Protein AF-I4BB73-F1 (afdb_monomer_lite)

Secondary structure (DSSP, 8-state):
----HHHHHHHHHHHHHHTTT-HHHHHHHHHHHHHH---HHHHHHHHHHHHHHHHHTT-TTTTHHHHTSTTTHHHHHHHHHHHHT--HHHHHHHHHHHHHHHHHTS--HHHHHHHHHS---HHHHHHHHHHHHHTT-TTGGGGS---SS-HHHHHHHHHHHHHHHHHH-TT-HHHHHHHHHHHHHHSHHHHHH-HHHHHHHHHHHHHHHHHTT-HHHHHHHHHTS-TT--HHHHHHHHHHHHHHHHHTT-HHHHHHHHTTS---TT-HHHHHHHHHHHHHTTSS-HHHHHHHHTSGGGGGS-HHHHHHHHHHHHHTT--

Sequence (319 aa):
MLATPLAAASLHSRALALKESDPVEAEALLVRFIQATGSDKLRRAAGYDLFYLRLAQNRLVEAFQQGQSKAFQRKYREAVAMRFNLQPRVTSGLLNRLAAICAQKEISEASHGYFAQVKFGAAAFEFAVRVMQSCKVENAESVLPELAQGAKAANERQLTLKLLKIRYGIEETALAGQQLAELATLDADLLAANSTLEGQFYLLQARLAMEQGDLETAEARCKALPGKTSKSLRAACNFLLAYHLALNERFAEGYRLIQHAEIPKANIDNRLLRLTLAVGAGQAPPKKLRKFQKRASYRYSATSLKDLAERVSGAAESD

Structure (mmCIF, N/CA/C/O backbone):
data_AF-I4BB73-F1
#
_entry.id   AF-I4BB73-F1
#
loop_
_atom_site.group_PDB
_atom_site.id
_atom_site.type_symbol
_atom_site.label_atom_id
_atom_site.label_alt_id
_atom_site.label_comp_id
_atom_site.label_asym_id
_atom_site.label_entity_id
_atom_site.label_seq_id
_atom_site.pdbx_PDB_ins_code
_atom_site.Cartn_x
_atom_site.Cartn_y
_atom_site.Cartn_z
_atom_site.occupancy
_atom_site.B_iso_or_equiv
_atom_site.auth_seq_id
_atom_site.auth_comp_id
_atom_site.auth_asym_id
_atom_site.auth_atom_id
_atom_site.pdbx_PDB_model_num
ATOM 1 N N . MET A 1 1 ? 1.969 40.463 -6.507 1.00 34.62 1 MET A N 1
ATOM 2 C CA . MET A 1 1 ? 1.349 40.262 -5.179 1.00 34.62 1 MET A CA 1
ATOM 3 C C . MET A 1 1 ? 2.307 39.446 -4.325 1.00 34.62 1 MET A C 1
ATOM 5 O O . MET A 1 1 ? 2.534 38.282 -4.620 1.00 34.62 1 MET A O 1
ATOM 9 N N . LEU A 1 2 ? 2.955 40.094 -3.356 1.00 32.84 2 LEU A N 1
ATOM 10 C CA . LEU A 1 2 ? 3.961 39.500 -2.471 1.00 32.84 2 LEU A CA 1
ATOM 11 C C . LEU A 1 2 ? 3.244 38.755 -1.337 1.00 32.84 2 LEU A C 1
ATOM 13 O O . LEU A 1 2 ? 2.713 39.389 -0.429 1.00 32.84 2 LEU A O 1
ATOM 17 N N . ALA A 1 3 ? 3.190 37.423 -1.403 1.00 32.62 3 ALA A N 1
ATOM 18 C CA . ALA A 1 3 ? 2.718 36.617 -0.282 1.00 32.62 3 ALA A CA 1
ATOM 19 C C . ALA A 1 3 ? 3.711 36.736 0.890 1.00 32.62 3 ALA A C 1
ATOM 21 O O . ALA A 1 3 ? 4.924 36.606 0.730 1.00 32.62 3 ALA A O 1
ATOM 22 N N . THR A 1 4 ? 3.176 37.038 2.065 1.00 39.03 4 THR A N 1
ATOM 23 C CA . THR A 1 4 ? 3.871 37.458 3.284 1.00 39.03 4 THR A CA 1
ATOM 24 C C . THR A 1 4 ? 4.813 36.373 3.849 1.00 39.03 4 THR A C 1
ATOM 26 O O . THR A 1 4 ? 4.386 35.231 4.031 1.00 39.03 4 THR A O 1
ATOM 29 N N . PRO A 1 5 ? 6.064 36.700 4.240 1.00 44.81 5 PRO A N 1
ATOM 30 C CA . PRO A 1 5 ? 7.044 35.735 4.773 1.00 44.81 5 PRO A CA 1
ATOM 31 C C . PRO A 1 5 ? 6.631 35.062 6.099 1.00 44.81 5 PRO A C 1
ATOM 33 O O . PRO A 1 5 ? 7.114 33.977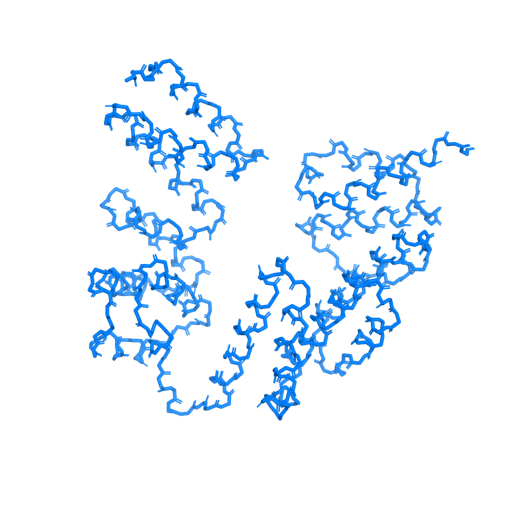 6.422 1.00 44.81 5 PRO A O 1
ATOM 36 N N . LEU A 1 6 ? 5.693 35.659 6.841 1.00 38.31 6 LEU A N 1
ATOM 37 C CA . LEU A 1 6 ? 5.126 35.111 8.081 1.00 38.31 6 LEU A CA 1
ATOM 38 C C . LEU A 1 6 ? 4.264 33.855 7.853 1.00 38.31 6 LEU A C 1
ATOM 40 O O . LEU A 1 6 ? 4.281 32.947 8.681 1.00 38.31 6 LEU A O 1
ATOM 44 N N . ALA A 1 7 ? 3.556 33.768 6.720 1.00 47.78 7 ALA A N 1
ATOM 45 C CA . ALA A 1 7 ? 2.715 32.614 6.391 1.00 47.78 7 ALA A CA 1
ATOM 46 C C . ALA A 1 7 ? 3.541 31.388 5.971 1.00 47.78 7 ALA A C 1
ATOM 48 O O . ALA A 1 7 ? 3.116 30.259 6.171 1.00 47.78 7 ALA A O 1
ATOM 49 N N . ALA A 1 8 ? 4.741 31.588 5.418 1.00 49.41 8 ALA A N 1
ATOM 50 C CA . ALA A 1 8 ? 5.640 30.486 5.098 1.00 49.41 8 ALA A CA 1
ATOM 51 C C . ALA A 1 8 ? 6.239 29.881 6.381 1.00 49.41 8 ALA A C 1
ATOM 53 O O . ALA A 1 8 ? 6.201 28.668 6.568 1.00 49.41 8 ALA A O 1
ATOM 54 N N . ALA A 1 9 ? 6.751 30.703 7.303 1.00 53.47 9 ALA A N 1
ATOM 55 C CA . ALA A 1 9 ? 7.373 30.210 8.537 1.00 53.47 9 ALA A CA 1
ATOM 56 C C . ALA A 1 9 ? 6.418 29.365 9.411 1.00 53.47 9 ALA A C 1
ATOM 58 O O . ALA A 1 9 ? 6.858 28.400 10.035 1.00 53.47 9 ALA A O 1
ATOM 59 N N . SER A 1 10 ? 5.114 29.671 9.404 1.00 65.75 10 SER A N 1
ATOM 60 C CA . SER A 1 10 ? 4.095 28.890 10.122 1.00 65.75 10 SER A CA 1
ATOM 61 C C . SER A 1 10 ? 3.787 27.528 9.482 1.00 65.75 10 SER A C 1
ATOM 63 O O . SER A 1 10 ? 3.384 26.603 10.185 1.00 65.75 10 SER A O 1
ATOM 65 N N . LEU A 1 11 ? 4.008 27.361 8.171 1.00 65.00 11 LEU A N 1
ATOM 66 C CA . LEU A 1 11 ? 3.827 26.075 7.485 1.00 65.00 11 LEU A CA 1
ATOM 67 C C . LEU A 1 11 ? 4.922 25.074 7.860 1.00 65.00 11 LEU A C 1
ATOM 69 O O . LEU A 1 11 ? 4.622 23.904 8.084 1.00 65.00 11 LEU A O 1
ATOM 73 N N . HIS A 1 12 ? 6.179 25.525 7.956 1.00 68.25 12 HIS A N 1
ATOM 74 C CA . HIS A 1 12 ? 7.301 24.661 8.343 1.00 68.25 12 HIS A CA 1
ATOM 75 C C . HIS A 1 12 ? 7.173 24.189 9.796 1.00 68.25 12 HIS A C 1
ATOM 77 O O . HIS A 1 12 ? 7.257 22.990 10.053 1.00 68.25 12 HIS A O 1
ATOM 83 N N . SER A 1 13 ? 6.865 25.092 10.733 1.00 71.88 13 SER A N 1
ATOM 84 C CA . SER A 1 13 ? 6.666 24.721 12.141 1.00 71.88 13 SER A CA 1
ATOM 85 C C . SER A 1 13 ? 5.469 23.784 12.336 1.00 71.88 13 SER A C 1
ATOM 87 O O . SER A 1 13 ? 5.574 22.798 13.068 1.00 71.88 13 SER A O 1
ATOM 89 N N . ARG A 1 14 ? 4.356 24.026 11.629 1.00 65.88 14 ARG A N 1
ATOM 90 C CA . ARG A 1 14 ? 3.190 23.131 11.632 1.00 65.88 14 ARG A CA 1
ATOM 91 C C . ARG A 1 14 ? 3.525 21.755 11.056 1.00 65.88 14 ARG A C 1
ATOM 93 O O . ARG A 1 14 ? 3.117 20.750 11.628 1.00 65.88 14 ARG A O 1
ATOM 100 N N . ALA A 1 15 ? 4.292 21.692 9.971 1.00 66.69 15 ALA A N 1
ATOM 101 C CA . ALA A 1 15 ? 4.704 20.419 9.394 1.00 66.69 15 ALA A CA 1
ATOM 102 C C . ALA A 1 15 ? 5.567 19.592 10.358 1.00 66.69 15 ALA A C 1
ATOM 104 O O . ALA A 1 15 ? 5.380 18.384 10.474 1.00 66.69 15 ALA A O 1
ATOM 105 N N . LEU A 1 16 ? 6.477 20.239 11.093 1.00 74.62 16 LEU A N 1
ATOM 106 C CA . LEU A 1 16 ? 7.293 19.561 12.102 1.00 74.62 16 LEU A CA 1
ATOM 107 C C . LEU A 1 16 ? 6.453 19.021 13.265 1.00 74.62 16 LEU A C 1
ATOM 109 O O . LEU A 1 16 ? 6.702 17.905 13.715 1.00 74.62 16 LEU A O 1
ATOM 113 N N . ALA A 1 17 ? 5.432 19.761 13.703 1.00 69.62 17 ALA A N 1
ATOM 114 C CA . ALA A 1 17 ? 4.506 19.304 14.739 1.00 69.62 17 ALA A CA 1
ATOM 115 C C . ALA A 1 17 ? 3.649 18.100 14.297 1.00 69.62 17 ALA A C 1
ATOM 117 O O . ALA A 1 17 ? 3.223 17.306 15.135 1.00 69.62 17 ALA A O 1
ATOM 118 N N . LEU A 1 18 ? 3.412 17.952 12.989 1.00 60.84 18 LEU A N 1
ATOM 119 C CA . LEU A 1 18 ? 2.596 16.878 12.413 1.00 60.84 18 LEU A CA 1
ATOM 120 C C . LEU A 1 18 ? 3.411 15.665 11.951 1.00 60.84 18 LEU A C 1
ATOM 122 O O . LEU A 1 18 ? 2.835 14.628 11.648 1.00 60.84 18 LEU A O 1
ATOM 126 N N . LYS A 1 19 ? 4.747 15.747 11.940 1.00 68.38 19 LYS A N 1
ATOM 127 C CA . LYS A 1 19 ? 5.637 14.718 11.377 1.00 68.38 19 LYS A CA 1
ATOM 128 C C . LYS A 1 19 ? 5.385 13.302 11.912 1.00 68.38 19 LYS A C 1
ATOM 130 O O . LYS A 1 19 ? 5.612 12.336 11.192 1.00 68.38 19 LYS A O 1
ATOM 135 N N . GLU A 1 20 ? 4.952 13.175 13.163 1.00 63.50 20 GLU A N 1
ATOM 136 C CA . GLU A 1 20 ? 4.664 11.880 13.792 1.00 63.50 20 GLU A CA 1
ATOM 137 C C . GLU A 1 20 ? 3.177 11.512 13.779 1.00 63.50 20 GLU A C 1
ATOM 139 O O . GLU A 1 20 ? 2.852 10.328 13.783 1.00 63.50 20 GLU A O 1
ATOM 144 N N . SER A 1 21 ? 2.280 12.501 13.778 1.00 53.00 21 SER A N 1
ATOM 145 C CA . SER A 1 21 ? 0.833 12.317 13.950 1.00 53.00 21 SER A CA 1
ATOM 146 C C . SER A 1 21 ? 0.061 12.281 12.632 1.00 53.00 21 SER A C 1
ATOM 148 O O . SER A 1 21 ? -0.862 11.479 12.504 1.00 53.00 21 SER A O 1
ATOM 150 N N . ASP A 1 22 ? 0.454 13.106 11.663 1.00 55.19 22 ASP A N 1
ATOM 151 C CA . ASP A 1 22 ? -0.036 13.101 10.286 1.00 55.19 22 ASP A CA 1
ATOM 152 C C . ASP A 1 22 ? 1.131 13.362 9.321 1.00 55.19 22 ASP A C 1
ATOM 154 O O . ASP A 1 22 ? 1.406 14.495 8.902 1.00 55.19 22 ASP A O 1
ATOM 158 N N . PRO A 1 23 ? 1.868 12.302 8.963 1.00 64.25 23 PRO A N 1
ATOM 159 C CA . PRO A 1 23 ? 3.076 12.455 8.181 1.00 64.25 23 PRO A CA 1
ATOM 160 C C . PRO A 1 23 ? 2.775 12.714 6.688 1.00 64.25 23 PRO A C 1
ATOM 162 O O . PRO A 1 23 ? 3.679 13.092 5.946 1.00 64.25 23 PRO A O 1
ATOM 165 N N . VAL A 1 24 ? 1.523 12.548 6.234 1.00 67.00 24 VAL A N 1
ATOM 166 C CA . VAL A 1 24 ? 1.085 12.910 4.873 1.00 67.00 24 VAL A CA 1
ATOM 167 C C . VAL A 1 24 ? 0.790 14.407 4.802 1.00 67.00 24 VAL A C 1
ATOM 169 O O . VAL A 1 24 ? 1.284 15.084 3.896 1.00 67.00 24 VAL A O 1
ATOM 172 N N . GLU A 1 25 ? 0.065 14.951 5.784 1.00 64.19 25 GLU A N 1
ATOM 173 C CA . GLU A 1 25 ? -0.151 16.396 5.903 1.00 64.19 25 GLU A CA 1
ATOM 174 C C . GLU A 1 25 ? 1.180 17.128 6.126 1.00 64.19 25 GLU A C 1
ATOM 176 O O . GLU A 1 25 ? 1.451 18.134 5.467 1.00 64.19 25 GLU A O 1
ATOM 181 N N . ALA A 1 26 ? 2.062 16.593 6.978 1.00 61.22 26 ALA A N 1
ATOM 182 C CA . ALA A 1 26 ? 3.398 17.147 7.195 1.00 61.22 26 ALA A CA 1
ATOM 183 C C . ALA A 1 26 ? 4.210 17.236 5.891 1.00 61.22 26 ALA A C 1
ATOM 185 O O . ALA A 1 26 ? 4.845 18.257 5.623 1.00 61.22 26 ALA A O 1
ATOM 186 N N . GLU A 1 27 ? 4.162 16.205 5.044 1.00 75.81 27 GLU A N 1
ATOM 187 C CA . GLU A 1 27 ? 4.809 16.237 3.732 1.00 75.81 27 GLU A CA 1
ATOM 188 C C . GLU A 1 27 ? 4.192 17.302 2.817 1.00 75.81 27 GLU A C 1
ATOM 190 O O . GLU A 1 27 ? 4.931 18.101 2.238 1.00 75.81 27 GLU A O 1
ATOM 195 N N . ALA A 1 28 ? 2.863 17.361 2.711 1.00 72.25 28 ALA A N 1
ATOM 196 C CA . ALA A 1 28 ? 2.184 18.355 1.881 1.00 72.25 28 ALA A CA 1
ATOM 197 C C . ALA A 1 28 ? 2.538 19.790 2.310 1.00 72.25 28 ALA A C 1
ATOM 199 O O . ALA A 1 28 ? 2.809 20.651 1.468 1.00 72.25 28 ALA A O 1
ATOM 200 N N . LEU A 1 29 ? 2.600 20.043 3.619 1.00 69.44 29 LEU A N 1
ATOM 201 C CA . LEU A 1 29 ? 3.001 21.331 4.180 1.00 69.44 29 LEU A CA 1
ATOM 202 C C . LEU A 1 29 ? 4.473 21.655 3.890 1.00 69.44 29 LEU A C 1
ATOM 204 O O . LEU A 1 29 ? 4.770 22.787 3.507 1.00 69.44 29 LEU A O 1
ATOM 208 N N . LEU A 1 30 ? 5.385 20.680 3.995 1.00 74.88 30 LEU A N 1
ATOM 209 C CA . LEU A 1 30 ? 6.798 20.864 3.638 1.00 74.88 30 LEU A CA 1
ATOM 210 C C . LEU A 1 30 ? 6.976 21.158 2.147 1.00 74.88 30 LEU A C 1
ATOM 212 O O . LEU A 1 30 ? 7.732 22.062 1.795 1.00 74.88 30 LEU A O 1
ATOM 216 N N . VAL A 1 31 ? 6.263 20.450 1.267 1.00 79.38 31 VAL A N 1
ATOM 217 C CA . VAL A 1 31 ? 6.303 20.690 -0.185 1.00 79.38 31 VAL A CA 1
ATOM 218 C C . VAL A 1 31 ? 5.803 22.098 -0.509 1.00 79.3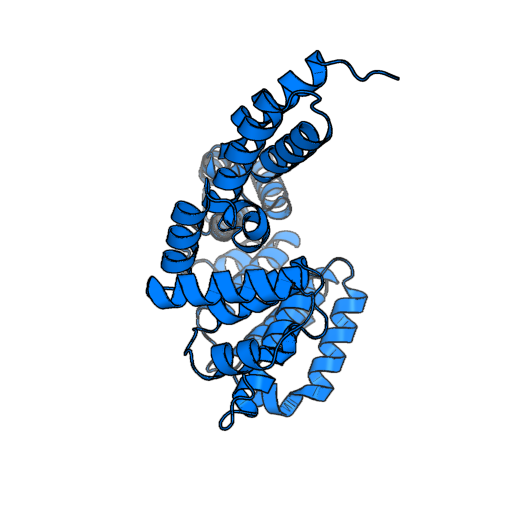8 31 VAL A C 1
ATOM 220 O O . VAL A 1 31 ? 6.495 22.846 -1.203 1.00 79.38 31 VAL A O 1
ATOM 223 N N . ARG A 1 32 ? 4.653 22.499 0.050 1.00 75.38 32 ARG A N 1
ATOM 224 C CA . ARG A 1 32 ? 4.105 23.854 -0.127 1.00 75.38 32 ARG A CA 1
ATOM 225 C C . ARG A 1 32 ? 5.055 24.921 0.406 1.00 75.38 32 ARG A C 1
ATOM 227 O O . ARG A 1 32 ? 5.263 25.937 -0.251 1.00 75.38 32 ARG A O 1
ATOM 234 N N . PHE A 1 33 ? 5.671 24.686 1.564 1.00 77.00 33 PHE A N 1
ATOM 235 C CA . PHE A 1 33 ? 6.655 25.600 2.133 1.00 77.00 33 PHE A CA 1
ATOM 236 C C . PHE A 1 33 ? 7.890 25.754 1.239 1.00 77.00 33 PHE A C 1
ATOM 238 O O . PHE A 1 33 ? 8.325 26.876 0.993 1.00 77.00 33 PHE A O 1
ATOM 245 N N . ILE A 1 34 ? 8.436 24.651 0.717 1.00 81.25 34 ILE A N 1
ATOM 246 C CA . ILE A 1 34 ? 9.598 24.655 -0.185 1.00 81.25 34 ILE A CA 1
ATOM 247 C C . ILE A 1 34 ? 9.308 25.464 -1.456 1.00 81.25 34 ILE A C 1
ATOM 249 O O . ILE A 1 34 ? 10.178 26.208 -1.910 1.00 81.25 34 ILE A O 1
ATOM 253 N N . GLN A 1 35 ? 8.098 25.331 -2.006 1.00 82.69 35 GLN A N 1
ATOM 254 C CA . GLN A 1 35 ? 7.654 26.062 -3.196 1.00 82.69 35 GLN A CA 1
ATOM 255 C C . GLN A 1 35 ? 7.420 27.553 -2.920 1.00 82.69 35 GLN A C 1
ATOM 257 O O . GLN A 1 35 ? 7.731 28.386 -3.765 1.00 82.69 35 GLN A O 1
ATOM 262 N N . ALA A 1 36 ? 6.886 27.895 -1.744 1.00 76.94 36 ALA A N 1
ATOM 263 C CA . ALA A 1 36 ? 6.501 29.264 -1.405 1.00 76.94 36 ALA A CA 1
ATOM 264 C C . ALA A 1 36 ? 7.634 30.102 -0.785 1.00 76.94 36 ALA A C 1
ATOM 266 O O . ALA A 1 36 ? 7.580 31.331 -0.815 1.00 76.94 36 ALA A O 1
ATOM 267 N N . THR A 1 37 ? 8.644 29.474 -0.177 1.00 77.44 37 THR A N 1
ATOM 268 C CA . THR A 1 37 ? 9.681 30.202 0.563 1.00 77.44 37 THR A CA 1
ATOM 269 C C . THR A 1 37 ? 10.685 30.892 -0.363 1.00 77.44 37 THR A C 1
ATOM 271 O O . THR A 1 37 ? 11.300 30.266 -1.230 1.00 77.44 37 THR A O 1
ATOM 274 N N . GLY A 1 38 ? 10.917 32.187 -0.134 1.00 80.06 38 GLY A N 1
ATOM 275 C CA . GLY A 1 38 ? 11.972 32.962 -0.800 1.00 80.06 38 GLY A CA 1
ATOM 276 C C . GLY A 1 38 ? 13.372 32.761 -0.204 1.00 80.06 38 GLY A C 1
ATOM 277 O O . GLY A 1 38 ? 14.348 33.238 -0.769 1.00 80.06 38 GLY A O 1
ATOM 278 N N . SER A 1 39 ? 13.496 32.061 0.932 1.00 83.69 39 SER A N 1
ATOM 279 C CA . SER A 1 39 ? 14.779 31.860 1.619 1.00 83.69 39 SER A CA 1
ATOM 280 C C . SER A 1 39 ? 15.422 30.521 1.259 1.00 83.69 39 SER A C 1
ATOM 282 O O . SER A 1 39 ? 14.935 29.461 1.655 1.00 83.69 39 SER A O 1
ATOM 284 N N . ASP A 1 40 ? 16.589 30.558 0.614 1.00 84.62 40 ASP A N 1
ATOM 285 C CA . ASP A 1 40 ? 17.362 29.356 0.266 1.00 84.62 40 ASP A CA 1
ATOM 286 C C . ASP A 1 40 ? 17.831 28.558 1.489 1.00 84.62 40 ASP A C 1
ATOM 288 O O . ASP A 1 40 ? 17.982 27.334 1.434 1.00 84.62 40 ASP A O 1
ATOM 292 N N . LYS A 1 41 ? 18.082 29.237 2.615 1.00 84.00 41 LYS A N 1
ATOM 293 C CA . LYS A 1 41 ? 18.453 28.581 3.876 1.00 84.00 41 LYS A CA 1
ATOM 294 C C . LYS A 1 41 ? 17.285 27.746 4.405 1.00 84.00 41 LYS A C 1
ATOM 296 O O . LYS A 1 41 ? 17.473 26.574 4.724 1.00 84.00 41 LYS A O 1
ATOM 301 N N . LEU A 1 42 ? 16.087 28.329 4.450 1.00 79.75 42 LEU A N 1
ATOM 302 C CA . LEU A 1 42 ? 14.891 27.641 4.935 1.00 79.75 42 LEU A CA 1
ATOM 303 C C . LEU A 1 42 ? 14.409 26.565 3.956 1.00 79.75 42 LEU A C 1
ATOM 305 O O . LEU A 1 42 ? 14.010 25.486 4.390 1.00 79.75 42 LEU A O 1
ATOM 309 N N . ARG A 1 43 ? 14.525 26.805 2.644 1.00 85.25 43 ARG A N 1
ATOM 310 C CA . ARG A 1 43 ? 14.218 25.806 1.612 1.00 85.25 43 ARG A CA 1
ATOM 311 C C . ARG A 1 43 ? 15.059 24.542 1.786 1.00 85.25 43 ARG A C 1
ATOM 313 O O . ARG A 1 43 ? 14.532 23.435 1.717 1.00 85.25 43 ARG A O 1
ATOM 320 N N . ARG A 1 44 ? 16.361 24.700 2.059 1.00 83.31 44 ARG A N 1
ATOM 321 C CA . ARG A 1 44 ? 17.273 23.576 2.329 1.00 83.31 44 ARG A CA 1
ATOM 322 C C . ARG A 1 44 ? 16.914 22.822 3.609 1.00 83.31 44 ARG A C 1
ATOM 324 O O . ARG A 1 44 ? 16.909 21.595 3.582 1.00 83.31 44 ARG A O 1
ATOM 331 N N . ALA A 1 45 ? 16.588 23.532 4.691 1.00 80.94 45 ALA A N 1
ATOM 332 C CA . ALA A 1 45 ? 16.166 22.911 5.949 1.00 80.94 45 ALA A CA 1
ATOM 333 C C . ALA A 1 45 ? 14.889 22.071 5.766 1.00 80.94 45 ALA A C 1
ATOM 335 O O . ALA A 1 45 ? 14.885 20.883 6.067 1.00 80.94 45 ALA A O 1
ATOM 336 N N . ALA A 1 46 ? 13.853 22.637 5.144 1.00 79.62 46 ALA A N 1
ATOM 337 C CA . ALA A 1 46 ? 12.621 21.905 4.859 1.00 79.62 46 ALA A CA 1
ATOM 338 C C . ALA A 1 46 ? 12.828 20.730 3.889 1.00 79.62 46 ALA A C 1
ATOM 340 O O . ALA A 1 46 ? 12.203 19.684 4.040 1.00 79.62 46 ALA A O 1
ATOM 341 N N . GLY A 1 47 ? 13.733 20.868 2.914 1.00 85.88 47 GLY A N 1
ATOM 342 C CA . GLY A 1 47 ? 14.129 19.766 2.038 1.00 85.88 47 GLY A CA 1
ATOM 343 C C . GLY A 1 47 ? 14.768 18.602 2.802 1.00 85.88 47 GLY A C 1
ATOM 344 O O . GLY A 1 47 ? 14.484 17.444 2.497 1.00 85.88 47 GLY A O 1
ATOM 345 N N . TYR A 1 48 ? 15.586 18.902 3.816 1.00 88.00 48 TYR A N 1
ATOM 346 C CA . TYR A 1 48 ? 16.155 17.906 4.726 1.00 88.00 48 TYR A CA 1
ATOM 347 C C . TYR A 1 48 ? 15.052 17.194 5.516 1.00 88.00 48 TYR A C 1
ATOM 349 O O . TYR A 1 48 ? 14.985 15.965 5.504 1.00 88.00 48 TYR A O 1
ATOM 357 N N . ASP A 1 49 ? 14.139 17.948 6.128 1.00 83.62 49 ASP A N 1
ATOM 358 C CA . ASP A 1 49 ? 13.032 17.384 6.906 1.00 83.62 49 ASP A CA 1
ATOM 359 C C . ASP A 1 49 ? 12.129 16.480 6.060 1.00 83.62 49 ASP A C 1
ATOM 361 O O . ASP A 1 49 ? 11.800 15.367 6.479 1.00 83.62 49 ASP A O 1
ATOM 365 N N . LEU A 1 50 ? 11.806 16.920 4.840 1.00 85.44 50 LEU A N 1
ATOM 366 C CA . LEU A 1 50 ? 11.003 16.171 3.876 1.00 85.44 50 LEU A CA 1
ATOM 367 C C . LEU A 1 50 ? 11.676 14.855 3.470 1.00 85.44 50 LEU A C 1
ATOM 369 O O . LEU A 1 50 ? 11.022 13.815 3.403 1.00 85.44 50 LEU A O 1
ATOM 373 N N . PHE A 1 51 ? 12.989 14.876 3.232 1.00 88.75 51 PHE A N 1
ATOM 374 C CA . PHE A 1 51 ? 13.734 13.673 2.871 1.00 88.75 51 PHE A CA 1
ATOM 375 C C . PHE A 1 51 ? 13.676 12.614 3.983 1.00 88.75 51 PHE A C 1
ATOM 377 O O . PHE A 1 51 ? 13.354 11.454 3.724 1.00 88.75 51 PHE A O 1
ATOM 384 N N . TYR A 1 52 ? 13.939 13.005 5.233 1.00 85.69 52 TYR A N 1
ATOM 385 C CA . TYR A 1 52 ? 13.895 12.066 6.358 1.00 85.69 52 TYR A CA 1
ATOM 386 C C . TYR A 1 52 ? 12.477 11.607 6.697 1.00 85.69 52 TYR A C 1
ATOM 388 O O . TYR A 1 52 ? 12.306 10.470 7.133 1.00 85.69 52 TYR A O 1
ATOM 396 N N . LEU A 1 53 ? 11.467 12.453 6.477 1.00 77.62 53 LEU A N 1
ATOM 397 C CA . LEU A 1 53 ? 10.064 12.061 6.598 1.00 77.62 53 LEU A CA 1
ATOM 398 C C . LEU A 1 53 ? 9.720 10.934 5.613 1.00 77.62 53 LEU A C 1
ATOM 400 O O . LEU A 1 53 ? 9.216 9.891 6.023 1.00 77.62 53 LEU A O 1
ATOM 404 N N . ARG A 1 54 ? 10.098 11.088 4.340 1.00 83.56 54 ARG A N 1
ATOM 405 C CA . ARG A 1 54 ? 9.889 10.060 3.307 1.00 83.56 54 ARG A CA 1
ATOM 406 C C . ARG A 1 54 ? 10.627 8.762 3.615 1.00 83.56 54 ARG A C 1
ATOM 408 O O . ARG A 1 54 ? 10.057 7.683 3.469 1.00 83.56 54 ARG A O 1
ATOM 415 N N . LEU A 1 55 ? 11.874 8.848 4.084 1.00 80.62 55 LEU A N 1
ATOM 416 C CA . LEU A 1 55 ? 12.625 7.662 4.504 1.00 80.62 55 LEU A CA 1
ATOM 417 C C . LEU A 1 55 ? 11.946 6.925 5.663 1.00 80.62 55 LEU A C 1
ATOM 419 O O . LEU A 1 55 ? 11.818 5.705 5.605 1.00 80.62 55 LEU A O 1
ATOM 423 N N . ALA A 1 56 ? 11.481 7.649 6.685 1.00 75.81 56 ALA A N 1
ATOM 424 C CA . ALA A 1 56 ? 10.784 7.055 7.825 1.00 75.81 56 ALA A CA 1
ATOM 425 C C . ALA A 1 56 ? 9.491 6.330 7.407 1.00 75.81 56 ALA A C 1
ATOM 427 O O . ALA A 1 56 ? 9.131 5.313 7.995 1.00 75.81 56 ALA A O 1
ATOM 428 N N . GLN A 1 57 ? 8.831 6.807 6.349 1.00 76.50 57 GLN A N 1
ATOM 429 C CA . GLN A 1 57 ? 7.641 6.189 5.760 1.00 76.50 57 GLN A CA 1
ATOM 430 C C . GLN A 1 57 ? 7.941 5.095 4.716 1.00 76.50 57 GLN A C 1
ATOM 432 O O . GLN A 1 57 ? 7.016 4.597 4.077 1.00 76.50 57 GLN A O 1
ATOM 437 N N . ASN A 1 58 ? 9.206 4.716 4.494 1.00 77.25 58 ASN A N 1
ATOM 438 C CA . ASN A 1 58 ? 9.619 3.817 3.402 1.00 77.25 58 ASN A CA 1
ATOM 439 C C . ASN A 1 58 ? 9.217 4.296 1.988 1.00 77.25 58 ASN A C 1
ATOM 441 O O . ASN A 1 58 ? 9.139 3.494 1.053 1.00 77.25 58 ASN A O 1
ATOM 445 N N . ARG A 1 59 ? 9.026 5.604 1.794 1.00 78.88 59 ARG A N 1
ATOM 446 C CA . ARG A 1 59 ? 8.732 6.238 0.497 1.00 78.88 59 ARG A CA 1
ATOM 447 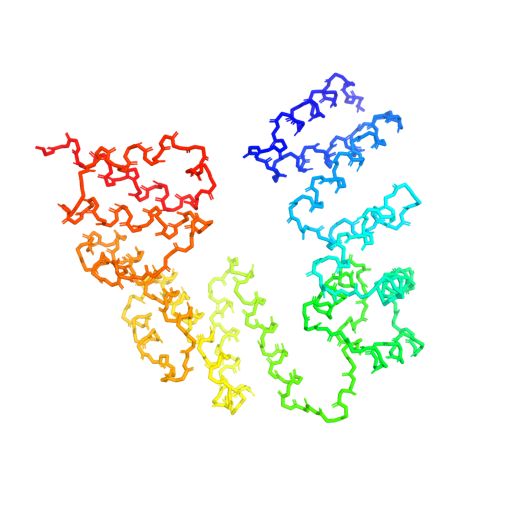C C . ARG A 1 59 ? 10.011 6.464 -0.308 1.00 78.88 59 ARG A C 1
ATOM 449 O O . ARG A 1 59 ? 10.451 7.587 -0.560 1.00 78.88 59 ARG A O 1
ATOM 456 N N . LEU A 1 60 ? 10.679 5.357 -0.640 1.00 85.00 60 LEU A N 1
ATOM 457 C CA . LEU A 1 60 ? 11.998 5.377 -1.277 1.00 85.00 60 LEU A CA 1
ATOM 458 C C . LEU A 1 60 ? 11.949 5.939 -2.701 1.00 85.00 60 LEU A C 1
ATOM 460 O O . LEU A 1 60 ? 12.918 6.564 -3.120 1.00 85.00 60 LEU A O 1
ATOM 464 N N . VAL A 1 61 ? 10.851 5.747 -3.434 1.00 86.06 61 VAL A N 1
ATOM 465 C CA . VAL A 1 61 ? 10.702 6.253 -4.810 1.00 86.06 61 VAL A CA 1
ATOM 466 C C . VAL A 1 61 ? 10.661 7.783 -4.802 1.00 86.06 61 VAL A C 1
ATOM 468 O O . VAL A 1 61 ? 11.393 8.437 -5.534 1.00 86.06 61 VAL A O 1
ATOM 471 N N . GLU A 1 62 ? 9.886 8.367 -3.897 1.00 85.19 62 GLU A N 1
ATOM 472 C CA . GLU A 1 62 ? 9.699 9.812 -3.766 1.00 85.19 62 GLU A CA 1
ATOM 473 C C . GLU A 1 62 ? 10.932 10.510 -3.184 1.00 85.19 62 GLU A C 1
ATOM 475 O O . GLU A 1 62 ? 11.228 11.659 -3.515 1.00 85.19 62 GLU A O 1
ATOM 480 N N . ALA A 1 63 ? 11.697 9.806 -2.348 1.00 89.06 63 ALA A N 1
ATOM 481 C CA . ALA A 1 63 ? 12.977 10.282 -1.835 1.00 89.06 63 ALA A CA 1
ATOM 482 C C . ALA A 1 63 ? 14.130 10.169 -2.852 1.00 89.06 63 ALA A C 1
ATOM 484 O O . ALA A 1 63 ? 15.205 10.711 -2.591 1.00 89.06 63 ALA A O 1
ATOM 485 N N . PHE A 1 64 ? 13.937 9.500 -3.998 1.00 92.31 64 PHE A N 1
ATOM 486 C CA . PHE A 1 64 ? 15.012 9.175 -4.941 1.00 92.31 64 PHE A CA 1
ATOM 487 C C . PHE A 1 64 ? 15.785 10.404 -5.424 1.00 92.31 64 PHE A C 1
ATOM 489 O O . PHE A 1 64 ? 17.006 10.448 -5.285 1.00 92.31 64 PHE A O 1
ATOM 496 N N . GLN A 1 65 ? 15.084 11.428 -5.919 1.00 87.38 65 GLN A N 1
ATOM 497 C CA . GLN A 1 65 ? 15.710 12.641 -6.463 1.00 87.38 65 GLN A CA 1
ATOM 498 C C . GLN A 1 65 ? 16.566 13.366 -5.415 1.00 87.38 65 GLN A C 1
ATOM 500 O O . GLN A 1 65 ? 17.714 13.727 -5.665 1.00 87.38 65 GLN A O 1
ATOM 505 N N . GLN A 1 66 ? 16.046 13.511 -4.193 1.00 87.31 66 GLN A N 1
ATOM 506 C CA . GLN A 1 66 ? 16.796 14.106 -3.082 1.00 87.31 66 GLN A CA 1
ATOM 507 C C . GLN A 1 66 ? 17.983 13.218 -2.678 1.00 87.31 66 GLN A C 1
ATOM 509 O O . GLN A 1 66 ? 19.085 13.718 -2.438 1.00 87.31 66 GLN A O 1
ATOM 514 N N . GLY A 1 67 ? 17.778 11.899 -2.672 1.00 88.75 67 GLY A N 1
ATOM 515 C CA . GLY A 1 67 ? 18.774 10.878 -2.362 1.00 88.75 67 GLY A CA 1
ATOM 516 C C . GLY A 1 67 ? 19.963 10.825 -3.326 1.00 88.75 67 GLY A C 1
ATOM 517 O O . GLY A 1 67 ? 20.989 10.252 -2.971 1.00 88.75 67 GLY A O 1
ATOM 518 N N . GLN A 1 68 ? 19.888 11.446 -4.506 1.00 87.12 68 GLN A N 1
ATOM 519 C CA . GLN A 1 68 ? 21.041 11.562 -5.408 1.00 87.12 68 GLN A CA 1
ATOM 520 C C . GLN A 1 68 ? 22.064 12.610 -4.955 1.00 87.12 68 GLN A C 1
ATOM 522 O O . GLN A 1 68 ? 23.242 12.525 -5.307 1.00 87.12 68 GLN A O 1
ATOM 527 N N . SER A 1 69 ? 21.643 13.597 -4.162 1.00 86.62 69 SER A N 1
ATOM 528 C CA . SER A 1 69 ? 22.538 14.655 -3.692 1.00 86.62 69 SER A CA 1
ATOM 529 C C . SER A 1 69 ? 23.577 14.125 -2.697 1.00 86.62 69 SER A C 1
ATOM 531 O O . SER A 1 69 ? 23.286 13.257 -1.870 1.00 86.62 69 SER A O 1
ATOM 533 N N . LYS A 1 70 ? 24.788 14.705 -2.701 1.00 86.75 70 LYS A N 1
ATOM 534 C CA . LYS A 1 70 ? 25.883 14.315 -1.787 1.00 86.75 70 LYS A CA 1
ATOM 535 C C . LYS A 1 70 ? 25.470 14.333 -0.306 1.00 86.75 70 LYS A C 1
ATOM 537 O O . LYS A 1 70 ? 25.948 13.508 0.466 1.00 86.75 70 LYS A O 1
ATOM 542 N N . ALA A 1 71 ? 24.567 15.238 0.078 1.00 82.50 71 ALA A N 1
ATOM 543 C CA . ALA A 1 71 ? 24.083 15.382 1.451 1.00 82.50 71 ALA A CA 1
ATOM 544 C C . ALA A 1 71 ? 23.231 14.189 1.928 1.00 82.50 71 ALA A C 1
ATOM 546 O O . ALA A 1 71 ? 23.275 13.833 3.104 1.00 82.50 71 ALA A O 1
ATOM 547 N N . PHE A 1 72 ? 22.479 13.555 1.023 1.00 89.69 72 PHE A N 1
ATOM 548 C CA . PHE A 1 72 ? 21.505 12.508 1.357 1.00 89.69 72 PHE A CA 1
ATOM 549 C C . PHE A 1 72 ? 21.907 11.113 0.871 1.00 89.69 72 PHE A C 1
ATOM 551 O O . PHE A 1 72 ? 21.396 10.109 1.372 1.00 89.69 72 PHE A O 1
ATOM 558 N N . GLN A 1 73 ? 22.865 11.033 -0.053 1.00 89.81 73 GLN A N 1
ATOM 559 C CA . GLN A 1 73 ? 23.239 9.810 -0.757 1.00 89.81 73 GLN A CA 1
ATOM 560 C C . GLN A 1 73 ? 23.600 8.644 0.159 1.00 89.81 73 GLN A C 1
ATOM 562 O O . GLN A 1 73 ? 23.149 7.523 -0.078 1.00 89.81 73 GLN A O 1
ATOM 567 N N . ARG A 1 74 ? 24.376 8.885 1.223 1.00 89.94 74 ARG A N 1
ATOM 568 C CA . ARG A 1 74 ? 24.750 7.827 2.174 1.00 89.94 74 ARG A CA 1
ATOM 569 C C . ARG A 1 74 ? 23.514 7.216 2.838 1.00 89.94 74 ARG A C 1
ATOM 571 O O . ARG A 1 74 ? 23.331 6.005 2.803 1.00 89.94 74 ARG A O 1
ATOM 578 N N . LYS A 1 75 ? 22.646 8.064 3.394 1.00 88.31 75 LYS A N 1
ATOM 579 C CA . LYS A 1 75 ? 21.444 7.637 4.125 1.00 88.31 75 LYS A CA 1
ATOM 580 C C . LYS A 1 75 ? 20.410 6.990 3.213 1.00 88.31 75 LYS A C 1
ATOM 582 O O . LYS A 1 75 ? 19.808 5.990 3.587 1.00 88.31 75 LYS A O 1
ATOM 587 N N . TYR A 1 76 ? 20.255 7.512 2.000 1.00 92.38 76 TYR A N 1
ATOM 588 C CA . TYR A 1 76 ? 19.382 6.915 0.999 1.00 92.38 76 TYR A CA 1
ATOM 589 C C . TYR A 1 76 ? 19.858 5.512 0.587 1.00 92.38 76 TYR A C 1
ATOM 591 O O . TYR A 1 76 ? 19.069 4.570 0.580 1.00 92.38 76 TYR A O 1
ATOM 599 N N . ARG A 1 77 ? 21.164 5.343 0.323 1.00 92.56 77 ARG A N 1
ATOM 600 C CA . ARG A 1 77 ? 21.764 4.033 0.014 1.00 92.56 77 ARG A CA 1
ATOM 601 C C . ARG A 1 77 ? 21.562 3.025 1.141 1.00 92.56 77 ARG A C 1
ATOM 603 O O . ARG A 1 77 ? 21.178 1.897 0.858 1.00 92.56 77 ARG A O 1
ATOM 610 N N . GLU A 1 78 ? 21.794 3.424 2.391 1.00 88.88 78 GLU A N 1
ATOM 611 C CA . GLU A 1 78 ? 21.557 2.573 3.568 1.00 88.88 78 GLU A CA 1
ATOM 612 C C . GLU A 1 78 ? 20.097 2.096 3.627 1.00 88.88 78 GLU A C 1
ATOM 614 O O . GLU A 1 78 ? 19.846 0.901 3.784 1.00 88.88 78 GLU A O 1
ATOM 619 N N . ALA A 1 79 ? 19.136 3.005 3.427 1.00 83.94 79 ALA A N 1
ATOM 620 C CA . ALA A 1 79 ? 17.711 2.680 3.459 1.00 83.94 79 ALA A CA 1
ATOM 621 C C . ALA A 1 79 ? 17.298 1.713 2.334 1.00 83.94 79 ALA A C 1
ATOM 623 O O . ALA A 1 79 ? 16.582 0.745 2.584 1.00 83.94 79 ALA A O 1
ATOM 624 N N . VAL A 1 80 ? 17.785 1.930 1.107 1.00 88.19 80 VAL A N 1
ATOM 625 C CA . VAL A 1 80 ? 17.524 1.047 -0.045 1.00 88.19 80 VAL A CA 1
ATOM 626 C C . VAL A 1 80 ? 18.156 -0.332 0.170 1.00 88.19 80 VAL A C 1
ATOM 628 O O . VAL A 1 80 ? 17.488 -1.349 -0.022 1.00 88.19 80 VAL A O 1
ATOM 631 N N . ALA A 1 81 ? 19.416 -0.381 0.615 1.00 88.38 81 ALA A N 1
ATOM 632 C CA . ALA A 1 81 ? 20.116 -1.633 0.896 1.00 88.38 81 ALA A CA 1
ATOM 633 C C . ALA A 1 81 ? 19.376 -2.460 1.953 1.00 88.38 81 ALA A C 1
ATOM 635 O O . ALA A 1 81 ? 19.126 -3.646 1.745 1.00 88.38 81 ALA A O 1
ATOM 636 N N . MET A 1 82 ? 18.965 -1.819 3.053 1.00 82.94 82 MET A N 1
ATOM 637 C CA . MET A 1 82 ? 18.234 -2.467 4.140 1.00 82.94 82 MET A CA 1
ATOM 638 C C . MET A 1 82 ? 16.847 -2.944 3.693 1.00 82.94 82 MET A C 1
ATOM 640 O O . MET A 1 82 ? 16.462 -4.073 3.988 1.00 82.94 82 MET A O 1
ATOM 644 N N . ARG A 1 83 ? 16.100 -2.118 2.946 1.00 83.19 83 ARG A N 1
ATOM 645 C CA . ARG A 1 83 ? 14.730 -2.440 2.515 1.00 83.19 83 ARG A CA 1
ATOM 646 C C . ARG A 1 83 ? 14.669 -3.664 1.609 1.00 83.19 83 ARG A C 1
ATOM 648 O O . ARG A 1 83 ? 13.715 -4.439 1.704 1.00 83.19 83 ARG A O 1
ATOM 655 N N . PHE A 1 84 ? 15.652 -3.800 0.725 1.00 82.81 84 PHE A N 1
ATOM 656 C CA . PHE A 1 84 ? 15.681 -4.833 -0.308 1.00 82.81 84 PHE A CA 1
ATOM 657 C C . PHE A 1 84 ? 16.717 -5.932 -0.048 1.00 82.81 84 PHE A C 1
ATOM 659 O O . PHE A 1 84 ? 16.885 -6.809 -0.893 1.00 82.81 84 PHE A O 1
ATOM 666 N N . ASN A 1 85 ? 17.391 -5.897 1.105 1.00 81.44 85 ASN A N 1
ATOM 667 C CA . ASN A 1 85 ? 18.462 -6.819 1.479 1.00 81.44 85 ASN A CA 1
ATOM 668 C C . ASN A 1 85 ? 19.554 -6.940 0.395 1.00 81.44 85 ASN A C 1
ATOM 670 O O . ASN A 1 85 ? 19.942 -8.034 -0.016 1.00 81.44 85 ASN A O 1
ATOM 674 N N . LEU A 1 86 ? 20.009 -5.796 -0.119 1.00 84.19 86 LEU A N 1
ATOM 675 C CA . LEU A 1 86 ? 21.003 -5.722 -1.190 1.00 84.19 86 LEU A CA 1
ATOM 676 C C . LEU A 1 86 ? 22.393 -5.444 -0.622 1.00 84.19 86 LEU A C 1
ATOM 678 O O . LEU A 1 86 ? 22.566 -4.632 0.286 1.00 84.19 86 LEU A O 1
ATOM 682 N N . GLN A 1 87 ? 23.419 -6.046 -1.225 1.00 87.44 87 GLN A N 1
ATOM 683 C CA . GLN A 1 87 ? 24.800 -5.707 -0.887 1.00 87.44 87 GLN A CA 1
ATOM 684 C C . GLN A 1 87 ? 25.109 -4.233 -1.225 1.00 87.44 87 GLN A C 1
ATOM 686 O O . GLN A 1 87 ? 24.568 -3.701 -2.202 1.00 87.44 87 GLN A O 1
ATOM 691 N N . PRO A 1 88 ? 26.026 -3.560 -0.501 1.00 85.00 88 PRO A N 1
ATOM 692 C CA . PRO A 1 88 ? 26.344 -2.146 -0.735 1.00 85.00 88 PRO A CA 1
ATOM 693 C C . PRO A 1 88 ? 26.791 -1.827 -2.171 1.00 85.00 88 PRO A C 1
ATOM 695 O O . PRO A 1 88 ? 26.398 -0.802 -2.739 1.00 85.00 88 PRO A O 1
ATOM 698 N N . ARG A 1 89 ? 27.575 -2.724 -2.789 1.00 86.81 89 ARG A N 1
ATOM 699 C CA . ARG A 1 89 ? 28.042 -2.587 -4.181 1.00 86.81 89 ARG A CA 1
ATOM 700 C C . ARG A 1 89 ? 26.890 -2.695 -5.180 1.00 86.81 89 ARG A C 1
ATOM 702 O O . ARG A 1 89 ? 26.801 -1.883 -6.097 1.00 86.81 89 ARG A O 1
ATOM 709 N N . VAL A 1 90 ? 25.987 -3.651 -4.961 1.00 86.88 90 VAL A N 1
ATOM 710 C CA . VAL A 1 90 ? 24.779 -3.856 -5.775 1.00 86.88 90 VAL A CA 1
ATOM 711 C C . VAL A 1 90 ? 23.832 -2.664 -5.645 1.00 86.88 90 VAL A C 1
ATOM 713 O O . VAL A 1 90 ? 23.389 -2.123 -6.650 1.00 86.88 90 VAL A O 1
ATOM 716 N N . THR A 1 91 ? 23.604 -2.185 -4.423 1.00 89.81 91 THR A N 1
ATOM 717 C CA . THR A 1 91 ? 22.768 -1.004 -4.155 1.00 89.81 91 THR A CA 1
ATOM 718 C C . THR A 1 91 ? 23.311 0.242 -4.849 1.00 89.81 91 THR A C 1
ATOM 720 O O . THR A 1 91 ? 22.563 0.988 -5.476 1.00 89.81 91 THR A O 1
ATOM 723 N N . SER A 1 92 ? 24.626 0.466 -4.769 1.00 89.19 92 SER A N 1
ATOM 724 C CA . SER A 1 92 ? 25.266 1.614 -5.418 1.00 89.19 92 SER A CA 1
ATOM 725 C C . SER A 1 92 ? 25.168 1.526 -6.942 1.00 89.19 92 SER A C 1
ATOM 727 O O . SER A 1 92 ? 24.863 2.526 -7.587 1.00 89.19 92 SER A O 1
ATOM 729 N N . GLY A 1 93 ? 25.377 0.335 -7.514 1.00 88.88 93 GLY A N 1
ATOM 730 C CA . GLY A 1 93 ? 25.196 0.099 -8.945 1.00 88.88 93 GLY A CA 1
ATOM 731 C C . GLY A 1 93 ? 23.764 0.383 -9.401 1.00 88.88 93 GLY A C 1
ATOM 732 O O . GLY A 1 93 ? 23.577 1.161 -10.332 1.00 88.88 93 GLY A O 1
ATOM 733 N N . LEU A 1 94 ? 22.767 -0.154 -8.690 1.00 89.81 94 LEU A N 1
ATOM 734 C CA . LEU A 1 94 ? 21.348 0.048 -8.980 1.00 89.81 94 LEU A CA 1
ATOM 735 C C . LEU A 1 94 ? 20.988 1.535 -9.003 1.00 89.81 94 LEU A C 1
ATOM 737 O O . LEU A 1 94 ? 20.439 2.028 -9.984 1.00 89.81 94 LEU A O 1
ATOM 741 N N . LEU A 1 95 ? 21.335 2.268 -7.944 1.00 92.75 95 LEU A N 1
ATOM 742 C CA . LEU A 1 95 ? 20.974 3.680 -7.825 1.00 92.75 95 LEU A CA 1
ATOM 743 C C . LEU A 1 95 ? 21.688 4.564 -8.850 1.00 92.75 95 LEU A C 1
ATOM 745 O O . LEU A 1 95 ? 21.073 5.483 -9.384 1.00 92.75 95 LEU A O 1
ATOM 749 N N . ASN A 1 96 ? 22.954 4.277 -9.162 1.00 90.75 96 ASN A N 1
ATOM 750 C CA . ASN A 1 96 ? 23.686 5.015 -10.191 1.00 90.75 96 ASN A CA 1
ATOM 751 C C . ASN A 1 96 ? 23.094 4.774 -11.588 1.00 90.75 96 ASN A C 1
ATOM 753 O O . ASN A 1 96 ? 23.002 5.707 -12.381 1.00 90.75 96 ASN A O 1
ATOM 757 N N . ARG A 1 97 ? 22.664 3.540 -11.887 1.00 89.44 97 ARG A N 1
ATOM 758 C CA . ARG A 1 97 ? 21.997 3.217 -13.157 1.00 89.44 97 ARG A CA 1
ATOM 759 C C . ARG A 1 97 ? 20.643 3.896 -13.265 1.00 89.44 97 ARG A C 1
ATOM 761 O O . ARG A 1 97 ? 20.385 4.546 -14.269 1.00 89.44 97 ARG A O 1
ATOM 768 N N . LEU A 1 98 ? 19.831 3.839 -12.212 1.00 90.31 98 LEU A N 1
ATOM 769 C CA . LEU A 1 98 ? 18.559 4.560 -12.168 1.00 90.31 98 LEU A CA 1
ATOM 770 C C . LEU A 1 98 ? 18.749 6.069 -12.344 1.00 90.31 98 LEU A C 1
ATOM 772 O O . LEU A 1 98 ? 17.958 6.701 -13.032 1.00 90.31 98 LEU A O 1
ATOM 776 N N . ALA A 1 99 ? 19.805 6.650 -11.767 1.00 90.06 99 ALA A N 1
ATOM 777 C CA . ALA A 1 99 ? 20.097 8.069 -11.940 1.00 90.06 99 ALA A CA 1
ATOM 778 C C . ALA A 1 99 ? 20.430 8.408 -13.400 1.00 90.06 99 ALA A C 1
ATOM 780 O O . ALA A 1 99 ? 19.901 9.382 -13.930 1.00 90.06 99 ALA A O 1
ATOM 781 N N . ALA A 1 100 ? 21.247 7.580 -14.059 1.00 88.56 100 ALA A N 1
ATOM 782 C CA . ALA A 1 100 ? 21.576 7.746 -15.473 1.00 88.56 100 ALA A CA 1
ATOM 783 C C . ALA A 1 100 ? 20.335 7.615 -16.373 1.00 88.56 100 ALA A C 1
ATOM 785 O O . ALA A 1 100 ? 20.107 8.477 -17.217 1.00 88.56 100 ALA A O 1
ATOM 786 N N . ILE A 1 101 ? 19.498 6.599 -16.135 1.00 87.56 101 ILE A N 1
ATOM 787 C CA . ILE A 1 101 ? 18.249 6.379 -16.880 1.00 87.56 101 ILE A CA 1
ATOM 788 C C . ILE A 1 101 ? 17.290 7.556 -16.681 1.00 87.56 101 ILE A C 1
ATOM 790 O O . ILE A 1 101 ? 16.761 8.093 -17.644 1.00 87.56 101 ILE A O 1
ATOM 794 N N . CYS A 1 102 ? 17.098 8.020 -15.445 1.00 86.94 102 CYS A N 1
ATOM 795 C CA . CYS A 1 102 ? 16.252 9.180 -15.169 1.00 86.94 102 CYS A CA 1
ATOM 796 C C . CYS A 1 102 ? 16.762 10.470 -15.831 1.00 86.94 102 CYS A C 1
ATOM 798 O O . CYS A 1 102 ? 15.952 11.314 -16.205 1.00 86.94 102 CYS A O 1
ATOM 800 N N . ALA A 1 103 ? 18.082 10.639 -15.964 1.00 87.44 103 ALA A N 1
ATOM 801 C CA . ALA A 1 103 ? 18.671 11.796 -16.633 1.00 87.44 103 ALA A CA 1
ATOM 802 C C . ALA A 1 103 ? 18.484 11.743 -18.157 1.00 87.44 103 ALA A C 1
ATOM 804 O O . ALA A 1 103 ? 18.225 12.773 -18.774 1.00 87.44 103 ALA A O 1
ATOM 805 N N . GLN A 1 104 ? 18.597 10.552 -18.748 1.00 84.69 104 GLN A N 1
ATOM 806 C CA . GLN A 1 104 ? 18.468 10.334 -20.193 1.00 84.69 104 GLN A CA 1
ATOM 807 C C . GLN A 1 104 ? 17.015 10.126 -20.640 1.00 84.69 104 GLN A C 1
ATOM 809 O O . GLN A 1 104 ? 16.723 10.264 -21.818 1.00 84.69 104 GLN A O 1
ATOM 814 N N . LYS A 1 105 ? 16.111 9.813 -19.702 1.00 80.62 105 LYS A N 1
ATOM 815 C CA . LYS A 1 105 ? 14.720 9.377 -19.934 1.00 80.62 105 LYS A CA 1
ATOM 816 C C . LYS A 1 105 ? 14.577 8.152 -20.839 1.00 80.62 105 LYS A C 1
ATOM 818 O O . LYS A 1 105 ? 13.475 7.825 -21.265 1.00 80.62 105 LYS A O 1
ATOM 823 N N . GLU A 1 106 ? 15.672 7.439 -21.045 1.00 77.88 106 GLU A N 1
ATOM 824 C CA . GLU A 1 106 ? 15.771 6.280 -21.915 1.00 77.88 106 GLU A CA 1
ATOM 825 C C . GLU A 1 106 ? 16.634 5.214 -21.252 1.00 77.88 106 GLU A C 1
ATOM 827 O O . GLU A 1 106 ? 17.486 5.486 -20.396 1.00 77.88 106 GLU A O 1
ATOM 832 N N . ILE A 1 107 ? 16.402 3.972 -21.659 1.00 74.69 107 ILE A N 1
ATOM 833 C CA . ILE A 1 107 ? 17.128 2.821 -21.152 1.00 74.69 107 ILE A CA 1
ATOM 834 C C . ILE A 1 107 ? 18.212 2.476 -22.164 1.00 74.69 107 ILE A C 1
ATOM 836 O O . ILE A 1 107 ? 17.939 2.063 -23.285 1.00 74.69 107 ILE A O 1
ATOM 840 N N . SER A 1 108 ? 19.464 2.619 -21.746 1.00 76.50 108 SER A N 1
ATOM 841 C CA . SER A 1 108 ? 20.606 2.201 -22.554 1.00 76.50 108 SER A CA 1
ATOM 842 C C . SER A 1 108 ? 20.812 0.686 -22.518 1.00 76.50 108 SER A C 1
ATOM 844 O O . SER A 1 108 ? 20.509 0.019 -21.526 1.00 76.50 108 SER A O 1
ATOM 846 N N . GLU A 1 109 ? 21.456 0.149 -23.552 1.00 71.25 109 GLU A N 1
ATOM 847 C CA . GLU A 1 109 ? 21.883 -1.256 -23.618 1.00 71.25 109 GLU A CA 1
ATOM 848 C C . GLU A 1 109 ? 22.766 -1.652 -22.417 1.00 71.25 109 GLU A C 1
ATOM 850 O O . GLU A 1 109 ? 22.588 -2.705 -21.806 1.00 71.25 109 GLU A O 1
ATOM 855 N N . ALA A 1 110 ? 23.642 -0.745 -21.967 1.00 72.25 110 ALA A N 1
ATOM 856 C CA . ALA A 1 110 ? 24.445 -0.924 -20.755 1.00 72.25 110 ALA A CA 1
ATOM 857 C C . ALA A 1 110 ? 23.598 -1.046 -19.472 1.00 72.25 110 ALA A C 1
ATOM 859 O O . ALA A 1 110 ? 24.020 -1.680 -18.500 1.00 72.25 110 ALA A O 1
ATOM 860 N N . SER A 1 111 ? 22.416 -0.426 -19.448 1.00 73.81 111 SER A N 1
ATOM 861 C CA . SER A 1 111 ? 21.458 -0.572 -18.353 1.00 73.81 111 SER A CA 1
ATOM 862 C C . SER A 1 111 ? 20.739 -1.914 -18.448 1.00 73.81 111 SER A C 1
ATOM 864 O O . SER A 1 111 ? 20.734 -2.641 -17.458 1.00 73.81 111 SER A O 1
ATOM 866 N N . HIS A 1 112 ? 20.247 -2.306 -19.629 1.00 68.88 112 HIS A N 1
ATOM 867 C CA . HIS A 1 112 ? 19.676 -3.643 -19.849 1.00 68.88 112 HIS A CA 1
ATOM 868 C C . HIS A 1 112 ? 20.640 -4.760 -19.423 1.00 68.88 112 HIS A C 1
ATOM 870 O O . HIS A 1 112 ? 20.274 -5.616 -18.615 1.00 68.88 112 HIS A O 1
ATOM 876 N N . GLY A 1 113 ? 21.901 -4.702 -19.862 1.00 66.88 113 GLY A N 1
ATOM 877 C CA . GLY A 1 113 ? 22.928 -5.673 -19.475 1.00 66.88 113 GLY A CA 1
ATOM 878 C C . GLY A 1 113 ? 23.164 -5.730 -17.962 1.00 66.88 113 GLY A C 1
ATOM 879 O O . GLY A 1 113 ? 23.310 -6.811 -17.393 1.00 66.88 113 GLY A O 1
ATOM 880 N N . TYR A 1 114 ? 23.126 -4.585 -17.273 1.00 77.31 114 TYR A N 1
ATOM 881 C CA . TYR A 1 114 ? 23.254 -4.539 -15.815 1.00 77.31 114 TYR A CA 1
ATOM 882 C C . TYR A 1 114 ? 22.085 -5.234 -15.100 1.00 77.31 114 TYR A C 1
ATOM 884 O O . TYR A 1 114 ? 22.308 -6.036 -14.190 1.00 77.31 114 TYR A O 1
ATOM 892 N N . PHE A 1 115 ? 20.847 -4.954 -15.511 1.00 73.25 115 PHE A N 1
ATOM 893 C CA . PHE A 1 115 ? 19.655 -5.561 -14.912 1.00 73.25 115 PHE A CA 1
ATOM 894 C C . PHE A 1 115 ? 19.492 -7.050 -15.262 1.00 73.25 115 PHE A C 1
ATOM 896 O O . PHE A 1 115 ? 18.907 -7.787 -14.472 1.00 73.25 115 PHE A O 1
ATOM 903 N N . ALA A 1 116 ? 20.068 -7.511 -16.377 1.00 68.06 116 ALA A N 1
ATOM 904 C CA . ALA A 1 116 ? 20.159 -8.930 -16.729 1.00 68.06 116 ALA A CA 1
ATOM 905 C C . ALA A 1 116 ? 21.202 -9.699 -15.905 1.00 68.06 116 ALA A C 1
ATOM 907 O O . ALA A 1 116 ? 20.974 -10.846 -15.523 1.00 68.06 116 ALA A O 1
ATOM 908 N N . GLN A 1 117 ? 22.340 -9.075 -15.597 1.00 68.81 117 GLN A N 1
ATOM 909 C CA . GLN A 1 117 ? 23.435 -9.730 -14.876 1.00 68.81 117 GLN A CA 1
ATOM 910 C C . GLN A 1 117 ? 23.225 -9.764 -13.358 1.00 68.81 117 GLN A C 1
ATOM 912 O O . GLN A 1 117 ? 23.654 -10.703 -12.683 1.00 68.81 117 GLN A O 1
ATOM 917 N N . VAL A 1 118 ? 22.589 -8.736 -12.793 1.00 69.50 118 VAL A N 1
ATOM 918 C CA . VAL A 1 118 ? 22.420 -8.619 -11.344 1.00 69.50 118 VAL A CA 1
ATOM 919 C C . VAL A 1 118 ? 21.106 -9.258 -10.904 1.00 69.50 118 VAL A C 1
ATOM 921 O O . VAL A 1 118 ? 20.016 -8.799 -11.236 1.00 69.50 118 VAL A O 1
ATOM 924 N N . LYS A 1 119 ? 21.204 -10.308 -10.082 1.00 68.81 119 LYS A N 1
ATOM 925 C CA . LYS A 1 119 ? 20.036 -10.968 -9.483 1.00 68.81 119 LYS A CA 1
ATOM 926 C C . LYS A 1 119 ? 19.414 -10.080 -8.404 1.00 68.81 119 LYS A C 1
ATOM 928 O O . LYS A 1 119 ? 19.853 -10.092 -7.254 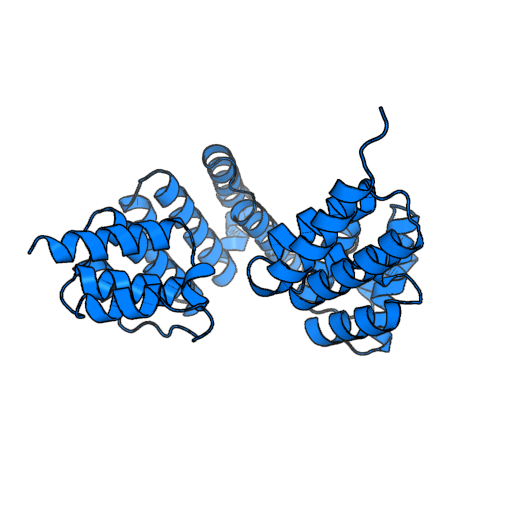1.00 68.81 119 LYS A O 1
ATOM 933 N N . PHE A 1 120 ? 18.378 -9.331 -8.766 1.00 67.00 120 PHE A N 1
ATOM 934 C CA . PHE A 1 120 ? 17.543 -8.605 -7.810 1.00 67.00 120 PHE A CA 1
ATOM 935 C C . PHE A 1 120 ? 16.336 -9.444 -7.367 1.00 67.00 120 PHE A C 1
ATOM 937 O O . PHE A 1 120 ? 15.775 -10.227 -8.135 1.00 67.00 120 PHE A O 1
ATOM 944 N N . GLY A 1 121 ? 15.896 -9.246 -6.123 1.00 62.41 121 GLY A N 1
ATOM 945 C CA . GLY A 1 121 ? 14.577 -9.707 -5.687 1.00 62.41 121 GLY A CA 1
ATOM 946 C C . GLY A 1 121 ? 13.456 -8.907 -6.363 1.00 62.41 121 GLY A C 1
ATOM 947 O O . GLY A 1 121 ? 13.664 -7.766 -6.776 1.00 62.41 121 GLY A O 1
ATOM 948 N N . ALA A 1 122 ? 12.246 -9.473 -6.431 1.00 64.62 122 ALA A N 1
ATOM 949 C CA . ALA A 1 122 ? 11.098 -8.848 -7.103 1.00 64.62 122 ALA A CA 1
ATOM 950 C C . ALA A 1 122 ? 10.817 -7.409 -6.622 1.00 64.62 122 ALA A C 1
ATOM 952 O O . ALA A 1 122 ? 10.583 -6.522 -7.436 1.00 64.62 122 ALA A O 1
ATOM 953 N N . ALA A 1 123 ? 10.934 -7.153 -5.316 1.00 66.00 123 ALA A N 1
ATOM 954 C CA . ALA A 1 123 ? 10.715 -5.827 -4.735 1.00 66.00 123 ALA A CA 1
ATOM 955 C C . ALA A 1 123 ? 11.747 -4.771 -5.187 1.00 66.00 123 ALA A C 1
ATOM 957 O O . ALA A 1 123 ? 11.412 -3.596 -5.302 1.00 66.00 123 ALA A O 1
ATOM 958 N N . ALA A 1 124 ? 12.994 -5.173 -5.459 1.00 76.62 124 ALA A N 1
ATOM 959 C CA . ALA A 1 124 ? 14.032 -4.264 -5.947 1.00 76.62 124 ALA A CA 1
ATOM 960 C C . ALA A 1 124 ? 13.839 -3.920 -7.434 1.00 76.62 124 ALA A C 1
ATOM 962 O O . ALA A 1 124 ? 14.073 -2.779 -7.828 1.00 76.62 124 ALA A O 1
ATOM 963 N N . PHE A 1 125 ? 13.350 -4.872 -8.238 1.00 74.44 125 PHE A N 1
ATOM 964 C CA . PHE A 1 125 ? 12.912 -4.594 -9.610 1.00 74.44 125 PHE A CA 1
ATOM 965 C C . PHE A 1 125 ? 11.686 -3.676 -9.637 1.00 74.44 125 PHE A C 1
ATOM 967 O O . PHE A 1 125 ? 11.677 -2.702 -10.383 1.00 74.44 125 PHE A O 1
ATOM 974 N N . GLU A 1 126 ? 10.683 -3.929 -8.791 1.00 72.19 126 GLU A N 1
ATOM 975 C CA . GLU A 1 126 ? 9.500 -3.062 -8.694 1.00 72.19 126 GLU A CA 1
ATOM 976 C C . GLU A 1 126 ? 9.892 -1.628 -8.315 1.00 72.19 126 GLU A C 1
ATOM 978 O O . GLU A 1 126 ? 9.424 -0.664 -8.920 1.00 72.19 126 GLU A O 1
ATOM 983 N N . PHE A 1 127 ? 10.804 -1.479 -7.353 1.00 83.56 127 PHE A N 1
ATOM 984 C CA . PHE A 1 127 ? 11.374 -0.185 -7.000 1.00 83.56 127 PHE A CA 1
ATOM 985 C C . PHE A 1 127 ? 12.053 0.499 -8.195 1.00 83.56 127 PHE A C 1
ATOM 987 O O . PHE A 1 127 ? 11.790 1.675 -8.443 1.00 83.56 127 PHE A O 1
ATOM 994 N N . ALA A 1 128 ? 12.877 -0.227 -8.955 1.00 85.56 128 ALA A N 1
ATOM 995 C CA . ALA A 1 128 ? 13.552 0.302 -10.137 1.00 85.56 128 ALA A CA 1
ATOM 996 C C . ALA A 1 128 ? 12.550 0.833 -11.179 1.00 85.56 128 ALA A C 1
ATOM 998 O O . ALA A 1 128 ? 12.682 1.970 -11.632 1.00 85.56 128 ALA A O 1
ATOM 999 N N . VAL A 1 129 ? 11.512 0.052 -11.497 1.00 80.69 129 VAL A N 1
ATOM 1000 C CA . VAL A 1 129 ? 10.453 0.439 -12.446 1.00 80.69 129 VAL A CA 1
ATOM 1001 C C . VAL A 1 129 ? 9.687 1.667 -11.955 1.00 80.69 129 VAL A C 1
ATOM 1003 O O . VAL A 1 129 ? 9.514 2.618 -12.715 1.00 80.69 129 VAL A O 1
ATOM 1006 N N . ARG A 1 130 ? 9.286 1.709 -10.678 1.00 78.12 130 ARG A N 1
ATOM 1007 C CA . ARG A 1 130 ? 8.574 2.868 -10.109 1.00 78.12 130 ARG A CA 1
ATOM 1008 C C . ARG A 1 130 ? 9.422 4.141 -10.126 1.00 78.12 130 ARG A C 1
ATOM 1010 O O . ARG A 1 130 ? 8.897 5.219 -10.394 1.00 78.12 130 ARG A O 1
ATOM 1017 N N . VAL A 1 131 ? 10.730 4.033 -9.879 1.00 85.75 131 VAL A N 1
ATOM 1018 C CA . VAL A 1 131 ? 11.657 5.167 -10.017 1.00 85.75 131 VAL A CA 1
ATOM 1019 C C . VAL A 1 131 ? 11.691 5.657 -11.465 1.00 85.75 131 VAL A C 1
ATOM 1021 O O . VAL A 1 131 ? 11.513 6.850 -11.705 1.00 85.75 131 VAL A O 1
ATOM 1024 N N . MET A 1 132 ? 11.832 4.757 -12.436 1.00 83.19 132 MET A N 1
ATOM 1025 C CA . MET A 1 132 ? 11.841 5.111 -13.860 1.00 83.19 132 MET A CA 1
ATOM 1026 C C . MET A 1 132 ? 10.526 5.764 -14.314 1.00 83.19 132 MET A C 1
ATOM 1028 O O . MET A 1 132 ? 10.552 6.797 -14.983 1.00 83.19 132 MET A O 1
ATOM 1032 N N . GLN A 1 133 ? 9.381 5.248 -13.861 1.00 80.81 133 GLN A N 1
ATOM 1033 C CA . GLN A 1 133 ? 8.066 5.853 -14.098 1.00 80.81 133 GLN A CA 1
ATOM 1034 C C . GLN A 1 133 ? 7.963 7.259 -13.495 1.00 80.81 133 GLN A C 1
ATOM 1036 O O . GLN A 1 133 ? 7.495 8.181 -14.161 1.00 80.81 133 GLN A O 1
ATOM 1041 N N . SER A 1 134 ? 8.466 7.464 -12.270 1.00 81.50 134 SER A N 1
ATOM 1042 C CA . SER A 1 134 ? 8.488 8.794 -11.640 1.00 81.50 134 SER A CA 1
ATOM 1043 C C . SER A 1 134 ? 9.343 9.808 -12.414 1.00 81.50 134 SER A C 1
ATOM 1045 O O . SER A 1 134 ? 9.065 11.006 -12.392 1.00 81.50 134 SER A O 1
ATOM 1047 N N . CYS A 1 135 ? 10.351 9.322 -13.142 1.00 81.38 135 CYS A N 1
ATOM 1048 C CA . CYS A 1 135 ? 11.204 10.114 -14.023 1.00 81.38 135 CYS A CA 1
ATOM 1049 C C . CYS A 1 135 ? 10.655 10.265 -15.452 1.00 81.38 135 CYS A C 1
ATOM 1051 O O . CYS A 1 135 ? 11.298 10.924 -16.268 1.00 81.38 135 CYS A O 1
ATOM 1053 N N . LYS A 1 136 ? 9.477 9.698 -15.750 1.00 83.50 136 LYS A N 1
ATOM 1054 C CA . LYS A 1 136 ? 8.854 9.681 -17.085 1.00 83.50 136 LYS A CA 1
ATOM 1055 C C . LYS A 1 136 ? 9.728 9.013 -18.156 1.00 83.50 136 LYS A C 1
ATOM 1057 O O . LYS A 1 136 ? 9.821 9.512 -19.271 1.00 83.50 136 LYS A O 1
ATOM 1062 N N . VAL A 1 137 ? 10.396 7.921 -17.793 1.00 77.31 137 VAL A N 1
ATOM 1063 C CA . VAL A 1 137 ? 11.165 7.089 -18.728 1.00 77.31 137 VAL A CA 1
ATOM 1064 C C . VAL A 1 137 ? 10.192 6.281 -19.579 1.00 77.31 137 VAL A C 1
ATOM 1066 O O . VAL A 1 137 ? 9.321 5.590 -19.039 1.00 77.31 137 VAL A O 1
ATOM 1069 N N . GLU A 1 138 ? 10.344 6.357 -20.895 1.00 71.94 138 GLU A N 1
ATOM 1070 C CA . GLU A 1 138 ? 9.546 5.556 -21.820 1.00 71.94 138 GLU A CA 1
ATOM 1071 C C . GLU A 1 138 ? 9.946 4.081 -21.724 1.00 71.94 138 GLU A C 1
ATOM 1073 O O . GLU A 1 138 ? 11.112 3.748 -21.517 1.00 71.94 138 GLU A O 1
ATOM 1078 N N . ASN A 1 139 ? 8.966 3.181 -21.832 1.00 67.12 139 ASN A N 1
ATOM 1079 C CA . ASN A 1 139 ? 9.189 1.735 -21.761 1.00 67.12 139 ASN A CA 1
ATOM 1080 C C . ASN A 1 139 ? 9.934 1.270 -20.495 1.00 67.12 139 ASN A C 1
ATOM 1082 O O . ASN A 1 139 ? 10.659 0.288 -20.542 1.00 67.12 139 ASN A O 1
ATOM 1086 N N . ALA A 1 140 ? 9.724 1.912 -19.337 1.00 66.25 140 ALA A N 1
ATOM 1087 C CA . ALA A 1 140 ? 10.335 1.527 -18.052 1.00 66.25 140 ALA A CA 1
ATOM 1088 C C . ALA A 1 140 ? 10.211 0.023 -17.703 1.00 66.25 140 ALA A C 1
ATOM 1090 O O . ALA A 1 140 ? 11.011 -0.518 -16.939 1.00 66.25 140 ALA A O 1
ATOM 1091 N N . GLU A 1 141 ? 9.200 -0.650 -18.257 1.00 62.78 141 GLU A N 1
ATOM 1092 C CA . GLU A 1 141 ? 8.945 -2.081 -18.089 1.00 62.78 141 GLU A CA 1
ATOM 1093 C C . GLU A 1 141 ? 9.932 -2.969 -18.880 1.00 62.78 141 GLU A C 1
ATOM 1095 O O . GLU A 1 141 ? 10.120 -4.123 -18.507 1.00 62.78 141 GLU A O 1
ATOM 1100 N N . SER A 1 142 ? 10.637 -2.447 -19.894 1.00 63.28 142 SER A N 1
ATOM 1101 C CA . SER A 1 142 ? 11.636 -3.194 -20.682 1.00 63.28 142 SER A CA 1
ATOM 1102 C C . SER A 1 142 ? 12.954 -3.439 -19.932 1.00 63.28 142 SER A C 1
ATOM 1104 O O . SER A 1 142 ? 13.753 -4.282 -20.333 1.00 63.28 142 SER A O 1
ATOM 1106 N N . VAL A 1 143 ? 13.191 -2.742 -18.812 1.00 59.72 143 VAL A N 1
ATOM 1107 C CA . VAL A 1 143 ? 14.345 -2.981 -17.917 1.00 59.72 143 VAL A CA 1
ATOM 1108 C C . VAL A 1 143 ? 14.204 -4.266 -17.112 1.00 59.72 143 VAL A C 1
ATOM 1110 O O . VAL A 1 143 ? 15.178 -4.764 -16.541 1.00 59.72 143 VAL A O 1
ATOM 1113 N N . LEU A 1 144 ? 1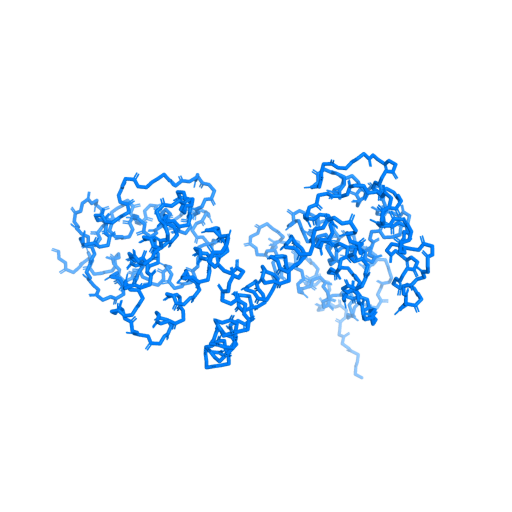2.991 -4.817 -17.050 1.00 57.59 144 LEU A N 1
ATOM 1114 C CA . LEU A 1 144 ? 12.817 -6.182 -16.595 1.00 57.59 144 LEU A CA 1
ATOM 1115 C C . LEU A 1 144 ? 13.659 -7.048 -17.532 1.00 57.59 144 LEU A C 1
ATOM 1117 O O . LEU A 1 144 ? 13.413 -7.017 -18.735 1.00 57.59 144 LEU A O 1
ATOM 1121 N N . PRO A 1 145 ? 14.679 -7.761 -17.030 1.00 47.69 145 PRO A N 1
ATOM 1122 C CA . PRO A 1 145 ? 15.501 -8.562 -17.911 1.00 47.69 145 PRO A CA 1
ATOM 1123 C C . PRO A 1 145 ? 14.596 -9.488 -18.717 1.00 47.69 145 PRO A C 1
ATOM 1125 O O . PRO A 1 145 ? 13.679 -10.092 -18.148 1.00 47.69 145 PRO A O 1
ATOM 1128 N N . GLU A 1 146 ? 14.855 -9.591 -20.022 1.00 45.53 146 GLU A N 1
ATOM 1129 C CA . GLU A 1 146 ? 14.384 -10.716 -20.820 1.00 45.53 146 GLU A CA 1
ATOM 1130 C C . GLU A 1 146 ? 14.943 -11.972 -20.152 1.00 45.53 146 GLU A C 1
ATOM 1132 O O . GLU A 1 146 ? 16.089 -12.373 -20.348 1.00 45.53 146 GLU A O 1
ATOM 1137 N N . LEU A 1 147 ? 14.163 -12.539 -19.235 1.00 39.34 147 LEU A N 1
ATOM 1138 C CA . LEU A 1 147 ? 14.507 -13.749 -18.515 1.00 39.34 147 LEU A CA 1
ATOM 1139 C C . LEU A 1 147 ? 14.381 -14.899 -19.514 1.00 39.34 147 LEU A C 1
ATOM 1141 O O . LEU A 1 147 ? 13.362 -15.590 -19.571 1.00 39.34 147 LEU A O 1
ATOM 1145 N N . ALA A 1 148 ? 15.428 -15.086 -20.318 1.00 32.66 148 ALA A N 1
ATOM 1146 C CA . ALA A 1 148 ? 15.696 -16.314 -21.041 1.00 32.66 148 ALA A CA 1
ATOM 1147 C C . ALA A 1 148 ? 15.764 -17.441 -19.994 1.00 32.66 148 ALA A C 1
ATOM 1149 O O . ALA A 1 148 ? 16.771 -17.606 -19.311 1.00 32.66 148 ALA A O 1
ATOM 1150 N N . GLN A 1 149 ? 14.634 -18.148 -19.855 1.00 37.62 149 GLN A N 1
ATOM 1151 C CA . GLN A 1 149 ? 14.165 -19.008 -18.750 1.00 37.62 149 GLN A CA 1
ATOM 1152 C C . GLN A 1 149 ? 13.172 -18.329 -17.787 1.00 37.62 149 GLN A C 1
ATOM 1154 O O . GLN A 1 149 ? 13.442 -18.129 -16.604 1.00 37.62 149 GLN A O 1
ATOM 1159 N N . GLY A 1 150 ? 11.960 -18.044 -18.279 1.00 40.31 150 GLY A N 1
ATOM 1160 C CA . GLY A 1 150 ? 10.825 -17.756 -17.399 1.00 40.31 150 GLY A CA 1
ATOM 1161 C C . GLY A 1 150 ? 9.660 -16.979 -18.006 1.00 40.31 150 GLY A C 1
ATOM 1162 O O . GLY A 1 150 ? 9.123 -16.123 -17.310 1.00 40.31 150 GLY A O 1
ATOM 1163 N N . ALA A 1 151 ? 9.218 -17.269 -19.237 1.00 41.78 151 ALA A N 1
ATOM 1164 C CA . ALA A 1 151 ? 8.012 -16.654 -19.821 1.00 41.78 151 ALA A CA 1
ATOM 1165 C C . ALA A 1 151 ? 6.797 -16.727 -18.868 1.00 41.78 151 ALA A C 1
ATOM 1167 O O . ALA A 1 151 ? 6.053 -15.765 -18.705 1.00 41.78 151 ALA A O 1
ATOM 1168 N N . LYS A 1 152 ? 6.675 -17.831 -18.121 1.00 45.06 152 LYS A N 1
ATOM 1169 C CA . LYS A 1 152 ? 5.644 -18.006 -17.094 1.00 45.06 152 LYS A CA 1
ATOM 1170 C C . LYS A 1 152 ? 5.785 -17.019 -15.924 1.00 45.06 152 LYS A C 1
ATOM 1172 O O . LYS A 1 152 ? 4.809 -16.396 -15.538 1.00 45.06 152 LYS A O 1
ATOM 1177 N N . ALA A 1 153 ? 6.996 -16.798 -15.408 1.00 46.00 153 ALA A N 1
ATOM 1178 C CA . ALA A 1 153 ? 7.234 -15.875 -14.293 1.00 46.00 153 ALA A CA 1
ATOM 1179 C C . ALA A 1 153 ? 7.112 -14.394 -14.701 1.00 46.00 153 ALA A C 1
ATOM 1181 O O . ALA A 1 153 ? 6.737 -13.560 -13.877 1.00 46.00 153 ALA A O 1
ATOM 1182 N N . ALA A 1 154 ? 7.438 -14.054 -15.952 1.00 44.53 154 ALA A N 1
ATOM 1183 C CA . ALA A 1 154 ? 7.260 -12.711 -16.502 1.00 44.53 154 ALA A CA 1
ATOM 1184 C C . ALA A 1 154 ? 5.773 -12.371 -16.669 1.00 44.53 154 ALA A C 1
ATOM 1186 O O . ALA A 1 154 ? 5.329 -11.334 -16.173 1.00 44.53 154 ALA A O 1
ATOM 1187 N N . ASN A 1 155 ? 4.997 -13.290 -17.249 1.00 52.47 155 ASN A N 1
ATOM 1188 C CA . ASN A 1 155 ? 3.549 -13.148 -17.374 1.00 52.47 155 ASN A CA 1
ATOM 1189 C C . ASN A 1 155 ? 2.894 -13.082 -15.984 1.00 52.47 155 ASN A C 1
ATOM 1191 O O . ASN A 1 155 ? 2.087 -12.195 -15.720 1.00 52.47 155 ASN A O 1
ATOM 1195 N N . GLU A 1 156 ? 3.302 -13.945 -15.043 1.00 53.91 156 GLU A N 1
ATOM 1196 C CA . GLU A 1 156 ? 2.804 -13.941 -13.656 1.00 53.91 156 GLU A CA 1
ATOM 1197 C C . GLU A 1 156 ? 3.074 -12.600 -12.947 1.00 53.91 156 GLU A C 1
ATOM 1199 O O . GLU A 1 156 ? 2.244 -12.103 -12.181 1.00 53.91 156 GLU A O 1
ATOM 1204 N N . ARG A 1 157 ? 4.213 -11.959 -13.231 1.00 51.66 157 ARG A N 1
ATOM 1205 C CA . ARG A 1 157 ? 4.564 -10.636 -12.692 1.00 51.66 157 ARG A CA 1
ATOM 1206 C C . ARG A 1 157 ? 3.807 -9.500 -13.369 1.00 51.66 157 ARG A C 1
ATOM 1208 O O . ARG A 1 157 ? 3.367 -8.600 -12.659 1.00 51.66 157 ARG A O 1
ATOM 1215 N N . GLN A 1 158 ? 3.625 -9.528 -14.689 1.00 56.38 158 GLN A N 1
ATOM 1216 C CA . GLN A 1 158 ? 2.779 -8.550 -15.383 1.00 56.38 158 GLN A CA 1
ATOM 1217 C C . GLN A 1 158 ? 1.345 -8.622 -14.869 1.00 56.38 158 GLN A C 1
ATOM 1219 O O . GLN A 1 158 ? 0.763 -7.594 -14.534 1.00 56.38 158 GLN A O 1
ATOM 1224 N N . LEU A 1 159 ? 0.816 -9.833 -14.703 1.00 61.00 159 LEU A N 1
ATOM 1225 C CA . LEU A 1 159 ? -0.487 -10.049 -14.100 1.00 61.00 159 LEU A CA 1
ATOM 1226 C C . LEU A 1 159 ? -0.523 -9.521 -12.658 1.00 61.00 159 LEU A C 1
ATOM 1228 O O . LEU A 1 159 ? -1.424 -8.766 -12.315 1.00 61.00 159 LEU A O 1
ATOM 1232 N N . THR A 1 160 ? 0.497 -9.800 -11.836 1.00 55.12 160 THR A N 1
ATOM 1233 C CA . THR A 1 160 ? 0.611 -9.218 -10.481 1.00 55.12 160 THR A CA 1
ATOM 1234 C C . THR A 1 160 ? 0.558 -7.688 -10.517 1.00 55.12 160 THR A C 1
ATOM 1236 O O . THR A 1 160 ? -0.154 -7.074 -9.728 1.00 55.12 160 THR A O 1
ATOM 1239 N N . LEU A 1 161 ? 1.294 -7.052 -11.432 1.00 53.62 161 LEU A N 1
ATOM 1240 C CA . LEU A 1 161 ? 1.329 -5.596 -11.568 1.00 53.62 161 LEU A CA 1
ATOM 1241 C C . LEU A 1 161 ? -0.012 -5.032 -12.040 1.00 53.62 161 LEU A C 1
ATOM 1243 O O . LEU A 1 161 ? -0.447 -4.020 -11.499 1.00 53.62 161 LEU A O 1
ATOM 1247 N N . LYS A 1 162 ? -0.686 -5.684 -12.994 1.00 60.56 162 LYS A N 1
ATOM 1248 C CA . LYS A 1 162 ? -2.038 -5.309 -13.427 1.00 60.56 162 LYS A CA 1
ATOM 1249 C C . LYS A 1 162 ? -3.028 -5.422 -12.259 1.00 60.56 162 LYS A C 1
ATOM 1251 O O . LYS A 1 162 ? -3.746 -4.465 -11.984 1.00 60.56 162 LYS A O 1
ATOM 1256 N N . LEU A 1 163 ? -2.984 -6.512 -11.487 1.00 58.38 163 LEU A N 1
ATOM 1257 C CA . LEU A 1 163 ? -3.808 -6.692 -10.283 1.00 58.38 163 LEU A CA 1
ATOM 1258 C C . LEU A 1 163 ? -3.511 -5.640 -9.204 1.00 58.38 163 LEU A C 1
ATOM 1260 O O . LEU A 1 163 ? -4.428 -5.150 -8.549 1.00 58.38 163 LEU A O 1
ATOM 1264 N N . LEU A 1 164 ? -2.247 -5.248 -9.021 1.00 54.19 164 LEU A N 1
ATOM 1265 C CA . LEU A 1 164 ? -1.876 -4.172 -8.100 1.00 54.19 164 LEU A CA 1
ATOM 1266 C C . LEU A 1 164 ? -2.335 -2.798 -8.607 1.00 54.19 164 LEU A C 1
ATOM 1268 O O . LEU A 1 164 ? -2.833 -2.015 -7.803 1.00 54.19 164 LEU A O 1
ATOM 1272 N N . LYS A 1 165 ? -2.212 -2.504 -9.909 1.00 57.88 165 LYS A N 1
ATOM 1273 C CA . LYS A 1 165 ? -2.738 -1.268 -10.516 1.00 57.88 165 LYS A CA 1
ATOM 1274 C C . LYS A 1 165 ? -4.245 -1.166 -10.282 1.00 57.88 165 LYS A C 1
ATOM 1276 O O . LYS A 1 165 ? -4.689 -0.144 -9.779 1.00 57.88 165 LYS A O 1
ATOM 1281 N N . ILE A 1 166 ? -4.991 -2.248 -10.511 1.00 59.62 166 ILE A N 1
ATOM 1282 C CA . ILE A 1 166 ? -6.428 -2.313 -10.207 1.00 59.62 166 ILE A CA 1
ATOM 1283 C C . ILE A 1 166 ? -6.672 -2.103 -8.712 1.00 59.62 166 ILE A C 1
ATOM 1285 O O . ILE A 1 166 ? -7.515 -1.305 -8.338 1.00 59.62 166 ILE A O 1
ATOM 1289 N N . ARG A 1 167 ? -5.903 -2.759 -7.834 1.00 57.31 167 ARG A N 1
ATOM 1290 C CA . ARG A 1 167 ? -6.047 -2.627 -6.375 1.00 57.31 167 ARG A CA 1
ATOM 1291 C C . ARG A 1 167 ? -5.840 -1.200 -5.857 1.00 57.31 167 ARG A C 1
ATOM 1293 O O . ARG A 1 167 ? -6.483 -0.826 -4.881 1.00 57.31 167 ARG A O 1
ATOM 1300 N N . TYR A 1 168 ? -4.874 -0.473 -6.413 1.00 49.72 168 TYR A N 1
ATOM 1301 C CA . TYR A 1 168 ? -4.467 0.854 -5.937 1.00 49.72 168 TYR A CA 1
ATOM 1302 C C . TYR A 1 168 ? -5.067 2.009 -6.752 1.00 49.72 168 TYR A C 1
ATOM 1304 O O . TYR A 1 168 ? -4.992 3.142 -6.295 1.00 49.72 168 TYR A O 1
ATOM 1312 N N . GLY A 1 169 ? -5.647 1.732 -7.921 1.00 50.09 169 GLY A N 1
ATOM 1313 C CA . GLY A 1 169 ? -6.279 2.701 -8.821 1.00 50.09 169 GLY A CA 1
ATOM 1314 C C . GLY A 1 169 ? -7.809 2.694 -8.773 1.00 50.09 169 GLY A C 1
ATOM 1315 O O . GLY A 1 169 ? -8.438 3.098 -9.745 1.00 50.09 169 GLY A O 1
ATOM 1316 N N . ILE A 1 170 ? -8.413 2.210 -7.680 1.00 50.72 170 ILE A N 1
ATOM 1317 C CA . ILE A 1 170 ? -9.872 2.203 -7.476 1.00 50.72 170 ILE A CA 1
ATOM 1318 C C . ILE A 1 170 ? -10.347 3.630 -7.164 1.00 50.72 170 ILE A C 1
ATOM 1320 O O . ILE A 1 170 ? -10.724 3.940 -6.040 1.00 50.72 170 ILE A O 1
ATOM 1324 N N . GLU A 1 171 ? -10.279 4.517 -8.152 1.00 45.91 171 GLU A N 1
ATOM 1325 C CA . GLU A 1 171 ? -11.026 5.781 -8.143 1.00 45.91 171 GLU A CA 1
ATOM 1326 C C . GLU A 1 171 ? -12.379 5.603 -8.867 1.00 45.91 171 GLU A C 1
ATOM 1328 O O . GLU A 1 171 ? -13.347 6.269 -8.513 1.00 45.91 171 GLU A O 1
ATOM 1333 N N . GLU A 1 172 ? -12.500 4.615 -9.773 1.00 58.81 172 GLU A N 1
ATOM 1334 C CA . GLU A 1 172 ? -13.751 4.222 -10.446 1.00 58.81 172 GLU A CA 1
ATOM 1335 C C . GLU A 1 172 ? -13.956 2.693 -10.454 1.00 58.81 172 GLU A C 1
ATOM 1337 O O . GLU A 1 172 ? -13.235 1.934 -11.109 1.00 58.81 172 GLU A O 1
ATOM 1342 N N . THR A 1 173 ? -14.987 2.221 -9.749 1.00 59.03 173 THR A N 1
ATOM 1343 C CA . THR A 1 173 ? -15.323 0.790 -9.604 1.00 59.03 173 THR A CA 1
ATOM 1344 C C . THR A 1 173 ? -15.728 0.122 -10.921 1.00 59.03 173 THR A C 1
ATOM 1346 O O . THR A 1 173 ? -15.425 -1.054 -11.131 1.00 59.03 173 THR A O 1
ATOM 1349 N N . ALA A 1 174 ? -16.368 0.861 -11.833 1.00 60.44 174 ALA A N 1
ATOM 1350 C CA . ALA A 1 174 ? -16.784 0.360 -13.144 1.00 60.44 174 ALA A CA 1
ATOM 1351 C C . ALA A 1 174 ? -15.584 0.040 -14.056 1.00 60.44 174 ALA A C 1
ATOM 1353 O O . ALA A 1 174 ? -15.535 -1.036 -14.657 1.00 60.44 174 ALA A O 1
ATOM 1354 N N . LEU A 1 175 ? -14.583 0.926 -14.096 1.00 64.06 175 LEU A N 1
ATOM 1355 C CA . LEU A 1 175 ? -13.358 0.737 -14.876 1.00 64.06 175 LEU A CA 1
ATOM 1356 C C . LEU A 1 175 ? -12.517 -0.424 -14.322 1.00 64.06 175 LEU A C 1
ATOM 1358 O O . LEU A 1 175 ? -12.032 -1.264 -15.078 1.00 64.06 175 LEU A O 1
ATOM 1362 N N . ALA A 1 176 ? -12.409 -0.528 -12.994 1.00 58.22 176 ALA A N 1
ATOM 1363 C CA . ALA A 1 176 ? -11.734 -1.646 -12.337 1.00 58.22 176 ALA A CA 1
ATOM 1364 C C . ALA A 1 176 ? -12.412 -3.001 -12.635 1.00 58.22 176 ALA A C 1
ATOM 1366 O O . ALA A 1 176 ? -11.730 -4.014 -12.808 1.00 58.22 176 ALA A O 1
ATOM 1367 N N . GLY A 1 177 ? -13.747 -3.020 -12.732 1.00 62.03 177 GLY A N 1
ATOM 1368 C CA . GLY A 1 177 ? -14.521 -4.205 -13.107 1.00 62.03 177 GLY A CA 1
ATOM 1369 C C . GLY A 1 177 ? -14.250 -4.660 -14.542 1.00 62.03 177 GLY A C 1
ATOM 1370 O O . GLY A 1 177 ? -14.003 -5.845 -14.769 1.00 62.03 177 GLY A O 1
ATOM 1371 N N . GLN A 1 178 ? -14.218 -3.721 -15.492 1.00 69.88 178 GLN A N 1
ATOM 1372 C CA . GLN A 1 178 ? -13.877 -3.999 -16.894 1.00 69.88 178 GLN A CA 1
ATOM 1373 C C . GLN A 1 178 ? -12.444 -4.532 -17.030 1.00 69.88 178 GLN A C 1
ATOM 1375 O O . GLN A 1 178 ? -12.231 -5.569 -17.652 1.00 69.88 178 GLN A O 1
ATOM 1380 N N . GLN A 1 179 ? -11.479 -3.910 -16.348 1.00 66.19 179 GLN A N 1
ATOM 1381 C CA . GLN A 1 179 ? -10.082 -4.352 -16.358 1.00 66.19 179 GLN A CA 1
ATOM 1382 C C . GLN A 1 179 ? -9.892 -5.754 -15.756 1.00 66.19 179 GLN A C 1
ATOM 1384 O O . GLN A 1 179 ? -9.079 -6.535 -16.253 1.00 66.19 179 GLN A O 1
ATOM 1389 N N . LEU A 1 180 ? -10.639 -6.116 -14.702 1.00 66.19 180 LEU A N 1
ATOM 1390 C CA . LEU A 1 180 ? -10.614 -7.486 -14.174 1.00 66.19 180 LEU A CA 1
ATOM 1391 C C . LEU A 1 180 ? -11.267 -8.492 -15.125 1.00 66.19 180 LEU A C 1
ATOM 1393 O O . LEU A 1 180 ? -10.786 -9.621 -15.210 1.00 66.19 180 LEU A O 1
ATOM 1397 N N . ALA A 1 181 ? -12.345 -8.120 -15.817 1.00 73.44 181 ALA A N 1
ATOM 1398 C CA . ALA A 1 181 ? -12.985 -8.990 -16.801 1.00 73.44 181 ALA A CA 1
ATOM 1399 C C . ALA A 1 181 ? -12.054 -9.259 -17.996 1.00 73.44 181 ALA A C 1
ATOM 1401 O O . ALA A 1 181 ? -11.884 -10.410 -18.391 1.00 73.44 181 ALA A O 1
ATOM 1402 N N . GLU A 1 182 ? -11.369 -8.231 -18.499 1.00 70.75 182 GLU A N 1
ATOM 1403 C CA . GLU A 1 182 ? -10.355 -8.371 -19.550 1.00 70.75 182 GLU A CA 1
ATOM 1404 C C . GLU A 1 182 ? -9.205 -9.286 -19.102 1.00 70.75 182 GLU A C 1
ATOM 1406 O O . GLU A 1 182 ? -8.843 -10.224 -19.814 1.00 70.75 182 GLU A O 1
ATOM 1411 N N . LEU A 1 183 ? -8.694 -9.101 -17.880 1.00 68.19 183 LEU A N 1
ATOM 1412 C CA . LEU A 1 183 ? -7.680 -9.981 -17.287 1.00 68.19 183 LEU A CA 1
ATOM 1413 C C . LEU A 1 183 ? -8.136 -11.439 -17.163 1.00 68.19 183 LEU A C 1
ATOM 1415 O O . LEU A 1 183 ? -7.345 -12.347 -17.411 1.00 68.19 183 LEU A O 1
ATOM 1419 N N . ALA A 1 184 ? -9.401 -11.665 -16.798 1.00 69.62 184 ALA A N 1
ATOM 1420 C CA . ALA A 1 184 ? -9.973 -13.005 -16.691 1.00 69.62 184 ALA A CA 1
ATOM 1421 C C . ALA A 1 184 ? -9.941 -13.752 -18.028 1.00 69.62 184 ALA A C 1
ATOM 1423 O O . ALA A 1 184 ? -9.824 -14.972 -18.039 1.00 69.62 184 ALA A O 1
ATOM 1424 N N . THR A 1 185 ? -10.064 -13.021 -19.139 1.00 71.62 185 THR A N 1
ATOM 1425 C CA . THR A 1 185 ? -10.097 -13.593 -20.491 1.00 71.62 185 THR A CA 1
ATOM 1426 C C . THR A 1 185 ? -8.710 -13.746 -21.108 1.00 71.62 185 THR A C 1
ATOM 1428 O O . THR A 1 185 ? -8.431 -14.769 -21.724 1.00 71.62 185 THR A O 1
ATOM 1431 N N . LEU A 1 186 ? -7.828 -12.761 -20.921 1.00 59.28 186 LEU A N 1
ATOM 1432 C CA . LEU A 1 186 ? -6.511 -12.729 -21.562 1.00 59.28 186 LEU A CA 1
ATOM 1433 C C . LEU A 1 186 ? -5.474 -13.601 -20.845 1.00 59.28 186 LEU A C 1
ATOM 1435 O O . LEU A 1 186 ? -4.567 -14.119 -21.488 1.00 59.28 186 LEU A O 1
ATOM 1439 N N . ASP A 1 187 ? -5.613 -13.775 -19.528 1.00 69.06 187 ASP A N 1
ATOM 1440 C CA . ASP A 1 187 ? -4.600 -14.404 -18.674 1.00 69.06 187 ASP A CA 1
ATOM 1441 C C . ASP A 1 187 ? -5.164 -15.620 -17.886 1.00 69.06 187 ASP A C 1
ATOM 1443 O O . ASP A 1 187 ? -4.629 -15.997 -16.840 1.00 69.06 187 ASP A O 1
ATOM 1447 N N . ALA A 1 188 ? -6.241 -16.258 -18.376 1.00 70.62 188 ALA A N 1
ATOM 1448 C CA . ALA A 1 188 ? -6.967 -17.342 -17.689 1.00 70.62 188 ALA A CA 1
ATOM 1449 C C . ALA A 1 188 ? -6.080 -18.548 -17.318 1.00 70.62 188 ALA A C 1
ATOM 1451 O O . ALA A 1 188 ? -6.052 -18.982 -16.163 1.00 70.62 188 ALA A O 1
ATOM 1452 N N . ASP A 1 189 ? -5.307 -19.055 -18.282 1.00 68.88 189 ASP A N 1
ATOM 1453 C CA . ASP A 1 189 ? -4.411 -20.202 -18.083 1.00 68.88 189 ASP A CA 1
ATOM 1454 C C . ASP A 1 189 ? -3.297 -19.887 -17.080 1.00 68.88 189 ASP A C 1
ATOM 1456 O O . ASP A 1 189 ? -2.834 -20.746 -16.326 1.00 68.88 189 ASP A O 1
ATOM 1460 N N . LEU A 1 190 ? -2.874 -18.625 -17.046 1.00 64.25 190 LEU A N 1
ATOM 1461 C CA . LEU A 1 190 ? -1.827 -18.141 -16.164 1.00 64.25 190 LEU A CA 1
ATOM 1462 C C . LEU A 1 190 ? -2.330 -17.974 -14.723 1.00 64.25 190 LEU A C 1
ATOM 1464 O O . LEU A 1 190 ? -1.613 -18.316 -13.781 1.00 64.25 190 LEU A O 1
ATOM 1468 N N . LEU A 1 191 ? -3.569 -17.501 -14.554 1.00 70.31 191 LEU A N 1
ATOM 1469 C CA . LEU A 1 191 ? -4.267 -17.485 -13.269 1.00 70.31 191 LEU A CA 1
ATOM 1470 C C . LEU A 1 191 ? -4.397 -18.911 -12.727 1.00 70.31 191 LEU A C 1
ATOM 1472 O O . LEU A 1 191 ? -3.896 -19.188 -11.639 1.00 70.31 191 LEU A O 1
ATOM 1476 N N . ALA A 1 192 ? -4.953 -19.835 -13.515 1.00 73.19 192 ALA A N 1
ATOM 1477 C CA . ALA A 1 192 ? -5.133 -21.233 -13.111 1.00 73.19 192 ALA A CA 1
ATOM 1478 C C . ALA A 1 192 ? -3.804 -21.935 -12.768 1.00 73.19 192 ALA A C 1
ATOM 1480 O O . ALA A 1 192 ? -3.744 -22.827 -11.918 1.00 73.19 192 ALA A O 1
ATOM 1481 N N . ALA A 1 193 ? -2.705 -21.520 -13.403 1.00 71.00 193 ALA A N 1
ATOM 1482 C CA . ALA A 1 193 ? -1.382 -22.075 -13.159 1.00 71.00 193 ALA A CA 1
ATOM 1483 C C . ALA A 1 193 ? -0.697 -21.558 -11.877 1.00 71.00 193 ALA A C 1
ATOM 1485 O O . ALA A 1 193 ? 0.290 -22.170 -11.448 1.00 71.00 193 ALA A O 1
ATOM 1486 N N . ASN A 1 194 ? -1.185 -20.471 -11.261 1.00 72.69 194 ASN A N 1
ATOM 1487 C CA . ASN A 1 194 ? -0.611 -19.879 -10.051 1.00 72.69 194 ASN A CA 1
ATOM 1488 C C . ASN A 1 194 ? -1.691 -19.549 -9.006 1.00 72.69 194 ASN A C 1
ATOM 1490 O O . ASN A 1 194 ? -2.268 -18.462 -8.982 1.00 72.69 194 ASN A O 1
ATOM 1494 N N . SER A 1 195 ? -1.848 -20.446 -8.027 1.00 69.25 195 SER A N 1
ATOM 1495 C CA . SER A 1 195 ? -2.860 -20.334 -6.966 1.00 69.25 195 SER A CA 1
ATOM 1496 C C . SER A 1 195 ? -2.750 -19.072 -6.097 1.00 69.25 195 SER A C 1
ATOM 1498 O O . SER A 1 195 ? -3.704 -18.709 -5.412 1.00 69.25 195 SER A O 1
ATOM 1500 N N . THR A 1 196 ? -1.588 -18.409 -6.061 1.00 69.56 196 THR A N 1
ATOM 1501 C CA . THR A 1 196 ? -1.434 -17.142 -5.326 1.00 69.56 196 THR A CA 1
ATOM 1502 C C . THR A 1 196 ? -2.014 -15.979 -6.119 1.00 69.56 196 THR A C 1
ATOM 1504 O O . THR A 1 196 ? -2.693 -15.137 -5.534 1.00 69.56 196 THR A O 1
ATOM 1507 N N . LEU A 1 197 ? -1.767 -15.934 -7.430 1.00 69.81 197 LEU A N 1
ATOM 1508 C CA . LEU A 1 197 ? -2.327 -14.910 -8.316 1.00 69.81 197 LEU A CA 1
ATOM 1509 C C . LEU A 1 197 ? -3.819 -15.100 -8.499 1.00 69.81 197 LEU A C 1
ATOM 1511 O O . LEU A 1 197 ? -4.570 -14.141 -8.370 1.00 69.81 197 LEU A O 1
ATOM 1515 N N . GLU A 1 198 ? -4.242 -16.344 -8.685 1.00 77.00 198 GLU A N 1
ATOM 1516 C CA . GLU A 1 198 ? -5.647 -16.719 -8.694 1.00 77.00 198 GLU A CA 1
ATOM 1517 C C . GLU A 1 198 ? -6.345 -16.268 -7.404 1.00 77.00 198 GLU A C 1
ATOM 1519 O O . GLU A 1 198 ? -7.363 -15.581 -7.444 1.00 77.00 198 GLU A O 1
ATOM 1524 N N . GLY A 1 199 ? -5.747 -16.540 -6.238 1.00 74.25 199 GLY A N 1
ATOM 1525 C CA . GLY A 1 199 ? -6.287 -16.080 -4.960 1.00 74.25 199 GLY A CA 1
ATOM 1526 C C . GLY A 1 199 ? -6.340 -14.550 -4.816 1.00 74.25 199 GLY A C 1
ATOM 1527 O O . GLY A 1 199 ? -7.283 -14.020 -4.230 1.00 74.25 199 GLY A O 1
ATOM 1528 N N . GLN A 1 200 ? -5.358 -13.817 -5.352 1.00 72.19 200 GLN A N 1
ATOM 1529 C CA . GLN A 1 200 ? -5.379 -12.347 -5.377 1.00 72.19 200 GLN A CA 1
ATOM 1530 C C . GLN A 1 200 ? -6.454 -11.801 -6.319 1.00 72.19 200 GLN A C 1
ATOM 1532 O O . GLN A 1 200 ? -7.122 -10.827 -5.974 1.00 72.19 200 GLN A O 1
ATOM 1537 N N . PHE A 1 201 ? -6.635 -12.438 -7.473 1.00 79.25 201 PHE A N 1
ATOM 1538 C CA . PHE A 1 201 ? -7.662 -12.106 -8.449 1.00 79.25 201 PHE A CA 1
ATOM 1539 C C . PHE A 1 201 ? -9.065 -12.280 -7.855 1.00 79.25 201 PHE A C 1
ATOM 1541 O O . PHE A 1 201 ? -9.841 -11.325 -7.841 1.00 79.25 201 PHE A O 1
ATOM 1548 N N . TYR A 1 202 ? -9.357 -13.434 -7.246 1.00 81.50 202 TYR A N 1
ATOM 1549 C CA . TYR A 1 202 ? -10.631 -13.666 -6.555 1.00 81.50 202 TYR A CA 1
ATOM 1550 C C . TYR A 1 202 ? -10.872 -12.678 -5.407 1.00 81.50 202 TYR A C 1
ATOM 1552 O O . TYR A 1 202 ? -11.985 -12.178 -5.252 1.00 81.50 202 TYR A O 1
ATOM 1560 N N . LEU A 1 203 ? -9.839 -12.338 -4.626 1.00 78.56 203 LEU A N 1
ATOM 1561 C CA . LEU A 1 203 ? -9.957 -11.325 -3.573 1.00 78.56 203 LEU A CA 1
ATOM 1562 C C . LEU A 1 203 ? -10.280 -9.933 -4.144 1.00 78.56 203 LEU A C 1
ATOM 1564 O O . LEU A 1 203 ? -11.033 -9.186 -3.524 1.00 78.56 203 LEU A O 1
ATOM 1568 N N . LEU A 1 204 ? -9.723 -9.564 -5.300 1.00 74.94 204 LEU A N 1
ATOM 1569 C CA . LEU A 1 204 ? -10.043 -8.295 -5.961 1.00 74.94 204 LEU A CA 1
ATOM 1570 C C . LEU A 1 204 ? -11.466 -8.284 -6.515 1.00 74.94 204 LEU A C 1
ATOM 1572 O O . LEU A 1 204 ? -12.175 -7.305 -6.303 1.00 74.94 204 LEU A O 1
ATOM 1576 N N . GLN A 1 205 ? -11.914 -9.381 -7.128 1.00 80.62 205 GLN A N 1
ATOM 1577 C CA . GLN A 1 205 ? -13.309 -9.527 -7.551 1.00 80.62 205 GLN A CA 1
ATOM 1578 C C . GLN A 1 205 ? -14.270 -9.411 -6.365 1.00 80.62 205 GLN A C 1
ATOM 1580 O O . GLN A 1 205 ? -15.269 -8.704 -6.455 1.00 80.62 205 GLN A O 1
ATOM 1585 N N . ALA A 1 206 ? -13.943 -10.048 -5.236 1.00 79.94 206 ALA A N 1
ATOM 1586 C CA . ALA A 1 206 ? -14.739 -9.932 -4.021 1.00 79.94 206 ALA A CA 1
ATOM 1587 C C . ALA A 1 206 ? -14.805 -8.484 -3.517 1.00 79.94 206 ALA A C 1
ATOM 1589 O O . ALA A 1 206 ? -15.870 -8.023 -3.130 1.00 79.94 206 ALA A O 1
ATOM 1590 N N . ARG A 1 207 ? -13.690 -7.744 -3.553 1.00 75.88 207 ARG A N 1
ATOM 1591 C CA . ARG A 1 207 ? -13.667 -6.321 -3.175 1.00 75.88 207 ARG A CA 1
ATOM 1592 C C . ARG A 1 207 ? -14.520 -5.459 -4.094 1.00 75.88 207 ARG A C 1
ATOM 1594 O O . ARG A 1 207 ? -15.251 -4.624 -3.591 1.00 75.88 207 ARG A O 1
ATOM 1601 N N . LEU A 1 208 ? -14.450 -5.657 -5.408 1.00 76.31 208 LEU A N 1
ATOM 1602 C CA . LEU A 1 208 ? -15.268 -4.873 -6.335 1.00 76.31 208 LEU A CA 1
ATOM 1603 C C . LEU A 1 208 ? -16.760 -5.156 -6.169 1.00 76.31 208 LEU A C 1
ATOM 1605 O O . LEU A 1 208 ? -17.540 -4.212 -6.115 1.00 76.31 208 LEU A O 1
ATOM 1609 N N . ALA A 1 209 ? -17.144 -6.427 -6.028 1.00 80.12 209 ALA A N 1
ATOM 1610 C CA . ALA A 1 209 ? -18.530 -6.796 -5.742 1.00 80.12 209 ALA A CA 1
ATOM 1611 C C . ALA A 1 209 ? -19.019 -6.139 -4.440 1.00 80.12 209 ALA A C 1
ATOM 1613 O O . ALA A 1 209 ? -20.112 -5.587 -4.384 1.00 80.12 209 ALA A O 1
ATOM 1614 N N . MET A 1 210 ? -18.159 -6.096 -3.424 1.00 77.69 210 MET A N 1
ATOM 1615 C CA . MET A 1 210 ? -18.436 -5.409 -2.168 1.00 77.69 210 MET A CA 1
ATOM 1616 C C . MET A 1 210 ? -18.615 -3.891 -2.299 1.00 77.69 210 MET A C 1
ATOM 1618 O O . MET A 1 210 ? -19.548 -3.348 -1.711 1.00 77.69 210 MET A O 1
ATOM 1622 N N . GLU A 1 211 ? -17.768 -3.208 -3.072 1.00 76.38 211 GLU A N 1
ATOM 1623 C CA . GLU A 1 211 ? -17.933 -1.774 -3.372 1.00 76.38 211 GLU A CA 1
ATOM 1624 C C . GLU A 1 211 ? -19.232 -1.497 -4.153 1.00 76.38 211 GLU A C 1
ATOM 1626 O O . GLU A 1 211 ? -19.796 -0.411 -4.069 1.00 76.38 211 GLU A O 1
ATOM 1631 N N . GLN A 1 212 ? -19.738 -2.491 -4.888 1.00 79.50 212 GLN A N 1
ATOM 1632 C CA . GLN A 1 212 ? -21.024 -2.444 -5.592 1.00 79.50 212 GLN A CA 1
ATOM 1633 C C . GLN A 1 212 ? -22.217 -2.860 -4.711 1.00 79.50 212 GLN A C 1
ATOM 1635 O O . GLN A 1 212 ? -23.355 -2.832 -5.174 1.00 79.50 212 GLN A O 1
ATOM 1640 N N . GLY A 1 213 ? -21.982 -3.242 -3.451 1.00 76.38 213 GLY A N 1
ATOM 1641 C CA . GLY A 1 213 ? -23.019 -3.708 -2.526 1.00 76.38 213 GLY A CA 1
ATOM 1642 C C . GLY A 1 213 ? -23.478 -5.157 -2.739 1.00 76.38 213 GLY A C 1
ATOM 1643 O O . GLY A 1 213 ? -24.409 -5.600 -2.070 1.00 76.38 213 GLY A O 1
ATOM 1644 N N . ASP A 1 214 ? -22.826 -5.917 -3.620 1.00 83.06 214 ASP A N 1
ATOM 1645 C CA . ASP A 1 214 ? -23.151 -7.314 -3.917 1.00 83.06 214 ASP A CA 1
ATOM 1646 C C . ASP A 1 214 ? -22.396 -8.276 -2.978 1.00 83.06 214 ASP A C 1
ATOM 1648 O O . ASP A 1 214 ? -21.316 -8.806 -3.275 1.00 83.06 214 ASP A O 1
ATOM 1652 N N . LEU A 1 215 ? -22.989 -8.489 -1.799 1.00 82.62 215 LEU A N 1
ATOM 1653 C CA . LEU A 1 215 ? -22.472 -9.394 -0.770 1.00 82.62 215 LEU A CA 1
ATOM 1654 C C . LEU A 1 215 ? -22.448 -10.858 -1.238 1.00 82.62 215 LEU A C 1
ATOM 1656 O O . LEU A 1 215 ? -21.514 -11.584 -0.891 1.00 82.62 215 LEU A O 1
ATOM 1660 N N . GLU A 1 216 ? -23.440 -11.291 -2.019 1.00 86.50 216 GLU A N 1
ATOM 1661 C CA . GLU A 1 216 ? -23.553 -12.681 -2.476 1.00 86.50 216 GLU A CA 1
ATOM 1662 C C . GLU A 1 216 ? -22.409 -13.040 -3.422 1.00 86.50 216 GLU A C 1
ATOM 1664 O O . GLU A 1 216 ? -21.707 -14.037 -3.207 1.00 86.50 216 GLU A O 1
ATOM 1669 N N . THR A 1 217 ? -22.146 -12.190 -4.418 1.00 86.44 217 THR A N 1
ATOM 1670 C CA . THR A 1 217 ? -21.018 -12.382 -5.332 1.00 86.44 217 THR A CA 1
ATOM 1671 C C . THR A 1 217 ? -19.701 -12.329 -4.572 1.00 86.44 217 THR A C 1
ATOM 1673 O O . THR A 1 217 ? -18.834 -13.181 -4.776 1.00 86.44 217 THR A O 1
ATOM 1676 N N . ALA A 1 218 ? -19.525 -11.378 -3.658 1.00 84.06 218 ALA A N 1
ATOM 1677 C CA . ALA A 1 218 ? -18.293 -11.286 -2.890 1.00 84.06 218 ALA A CA 1
ATOM 1678 C C . ALA A 1 218 ? -18.042 -12.514 -1.994 1.00 84.06 218 ALA A C 1
ATOM 1680 O O . ALA A 1 218 ? -16.908 -13.006 -1.925 1.00 84.06 218 ALA A O 1
ATOM 1681 N N . GLU A 1 219 ? -19.081 -13.057 -1.354 1.00 87.12 219 GLU A N 1
ATOM 1682 C CA . GLU A 1 219 ? -19.002 -14.305 -0.591 1.00 87.12 219 GLU A CA 1
ATOM 1683 C C . GLU A 1 219 ? -18.666 -15.496 -1.494 1.00 87.12 219 GLU A C 1
ATOM 1685 O O . GLU A 1 219 ? -17.758 -16.272 -1.173 1.00 87.12 219 GLU A O 1
ATOM 1690 N N . ALA A 1 220 ? -19.322 -15.611 -2.652 1.00 88.25 220 ALA A N 1
ATOM 1691 C CA . ALA A 1 220 ? -19.031 -16.648 -3.636 1.00 88.25 220 ALA A CA 1
ATOM 1692 C C . ALA A 1 220 ? -17.562 -16.599 -4.092 1.00 88.25 220 ALA A C 1
ATOM 1694 O O . ALA A 1 220 ? -16.886 -17.629 -4.112 1.00 88.25 220 ALA A O 1
ATOM 1695 N N . ARG A 1 221 ? -17.019 -15.403 -4.365 1.00 88.00 221 ARG A N 1
ATOM 1696 C CA . ARG A 1 221 ? -15.610 -15.216 -4.763 1.00 88.00 221 ARG A CA 1
ATOM 1697 C C . ARG A 1 221 ? -14.629 -15.548 -3.641 1.00 88.00 221 ARG A C 1
ATOM 1699 O O . ARG A 1 221 ? -13.587 -16.145 -3.897 1.00 88.00 221 ARG A O 1
ATOM 1706 N N . CYS A 1 222 ? -14.967 -15.228 -2.394 1.00 86.12 222 CYS A N 1
ATOM 1707 C CA . CYS A 1 222 ? -14.150 -15.598 -1.239 1.00 86.12 222 CYS A CA 1
ATOM 1708 C C . CYS A 1 222 ? -14.148 -17.116 -0.984 1.00 86.12 222 CYS A C 1
ATOM 1710 O O . CYS A 1 222 ? -13.114 -17.668 -0.602 1.00 86.12 222 CYS A O 1
ATOM 1712 N N . LYS A 1 223 ? -15.278 -17.800 -1.213 1.00 87.38 223 LYS A N 1
ATOM 1713 C CA . LYS A 1 223 ? -15.394 -19.268 -1.131 1.00 87.38 223 LYS A CA 1
ATOM 1714 C C . LYS A 1 223 ? -14.690 -19.980 -2.287 1.00 87.38 223 LYS A C 1
ATOM 1716 O O . LYS A 1 223 ? -14.160 -21.067 -2.080 1.00 87.38 223 LYS A O 1
ATOM 1721 N N . ALA A 1 224 ? -14.640 -19.356 -3.462 1.00 86.44 224 ALA A N 1
ATOM 1722 C CA . ALA A 1 224 ? -13.964 -19.874 -4.651 1.00 86.44 224 ALA A CA 1
ATOM 1723 C C . ALA A 1 224 ? -12.426 -19.800 -4.585 1.00 86.44 224 ALA A C 1
ATOM 1725 O O . ALA A 1 224 ? -11.755 -20.218 -5.526 1.00 86.44 224 ALA A O 1
ATOM 1726 N N . LEU A 1 225 ? -11.843 -19.295 -3.487 1.00 81.12 225 LEU A N 1
ATOM 1727 C CA . LEU A 1 225 ? -10.392 -19.287 -3.314 1.00 81.12 225 LEU A CA 1
ATOM 1728 C C . LEU A 1 225 ? -9.804 -20.708 -3.453 1.00 81.12 225 LEU A C 1
ATOM 1730 O O . LEU A 1 225 ? -10.244 -21.623 -2.749 1.00 81.12 225 LEU A O 1
ATOM 1734 N N . PRO A 1 226 ? -8.741 -20.899 -4.256 1.00 79.75 226 PRO A N 1
ATOM 1735 C CA . PRO A 1 226 ? -8.118 -22.208 -4.445 1.00 79.75 226 PRO A CA 1
ATOM 1736 C C . PRO A 1 226 ? -7.690 -22.861 -3.128 1.00 79.75 226 PRO A C 1
ATOM 1738 O O . PRO A 1 226 ? -7.157 -22.196 -2.235 1.00 79.75 226 PRO A O 1
ATOM 1741 N N . GLY A 1 227 ? -7.807 -24.187 -3.011 1.00 75.12 227 GLY A N 1
ATOM 1742 C CA . GLY A 1 227 ? -7.451 -24.912 -1.779 1.00 75.12 227 GLY A CA 1
ATOM 1743 C C . GLY A 1 227 ? -5.991 -24.724 -1.325 1.00 75.12 227 GLY A C 1
ATOM 1744 O O . GLY A 1 227 ? -5.704 -24.757 -0.126 1.00 75.12 227 GLY A O 1
ATOM 1745 N N . LYS A 1 228 ? -5.075 -24.447 -2.267 1.00 75.25 228 LYS A N 1
ATOM 1746 C CA . LYS A 1 228 ? -3.648 -24.148 -2.022 1.00 75.25 228 LYS A CA 1
ATOM 1747 C C . LYS A 1 228 ? -3.362 -22.671 -1.694 1.00 75.25 228 LYS A C 1
ATOM 1749 O O . LYS A 1 228 ? -2.210 -22.303 -1.484 1.00 75.25 228 LYS A O 1
ATOM 1754 N N . THR A 1 229 ? -4.387 -21.820 -1.616 1.00 74.56 229 THR A N 1
ATOM 1755 C CA . THR A 1 229 ? -4.252 -20.386 -1.313 1.00 74.56 229 THR A CA 1
ATOM 1756 C C . THR A 1 229 ? -3.645 -20.158 0.069 1.00 74.56 229 THR A C 1
ATOM 1758 O O . THR A 1 229 ? -3.983 -20.858 1.033 1.00 74.56 229 THR A O 1
ATOM 1761 N N . SER A 1 230 ? -2.788 -19.142 0.186 1.00 73.44 230 SER A N 1
ATOM 1762 C CA . SER A 1 230 ? -2.128 -18.780 1.440 1.00 73.44 230 SER A CA 1
ATOM 1763 C C . SER A 1 230 ? -3.129 -18.461 2.560 1.00 73.44 230 SER A C 1
ATOM 1765 O O . SER A 1 230 ? -4.221 -17.927 2.337 1.00 73.44 230 SER A O 1
ATOM 1767 N N . LYS A 1 231 ? -2.735 -18.745 3.809 1.00 75.00 231 LYS A N 1
ATOM 1768 C CA . LYS A 1 231 ? -3.534 -18.398 4.998 1.00 75.00 231 LYS A CA 1
ATOM 1769 C C . LYS A 1 231 ? -3.820 -16.892 5.081 1.00 75.00 231 LYS A C 1
ATOM 1771 O O . LYS A 1 231 ? -4.882 -16.503 5.555 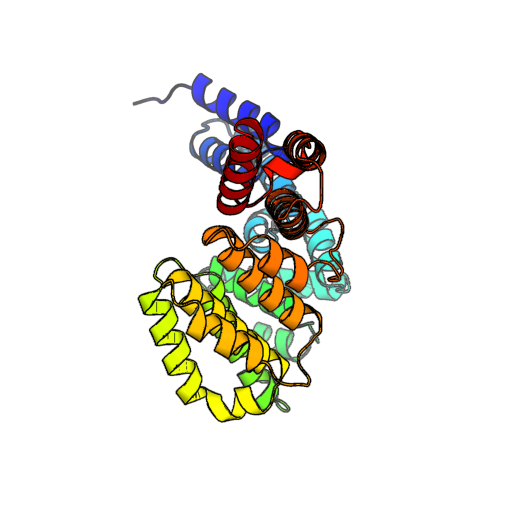1.00 75.00 231 LYS A O 1
ATOM 1776 N N . SER A 1 232 ? -2.901 -16.054 4.595 1.00 70.94 232 SER A N 1
ATOM 1777 C CA . SER A 1 232 ? -3.051 -14.596 4.601 1.00 70.94 232 SER A CA 1
ATOM 1778 C C . SER A 1 232 ? -4.136 -14.100 3.644 1.00 70.94 232 SER A C 1
ATOM 1780 O O . SER A 1 232 ? -4.886 -13.201 4.013 1.00 70.94 232 SER A O 1
ATOM 1782 N N . LEU A 1 233 ? -4.266 -14.695 2.453 1.00 70.19 233 LEU A N 1
ATOM 1783 C CA . LEU A 1 233 ? -5.321 -14.341 1.497 1.00 70.19 233 LEU A CA 1
ATOM 1784 C C . LEU A 1 233 ? -6.702 -14.777 1.996 1.00 70.19 233 LEU A C 1
ATOM 1786 O O . LEU A 1 233 ? -7.639 -13.985 1.957 1.00 70.19 233 LEU A O 1
ATOM 1790 N N . ARG A 1 234 ? -6.812 -15.983 2.570 1.00 81.38 234 ARG A N 1
ATOM 1791 C CA . ARG A 1 234 ? -8.057 -16.428 3.223 1.00 81.38 234 ARG A CA 1
ATOM 1792 C C . ARG A 1 234 ? -8.448 -15.522 4.385 1.00 81.38 234 ARG A C 1
ATOM 1794 O O . ARG A 1 234 ? -9.604 -15.133 4.499 1.00 81.38 234 ARG A O 1
ATOM 1801 N N . ALA A 1 235 ? -7.480 -15.141 5.219 1.00 80.12 235 ALA A N 1
ATOM 1802 C CA . ALA A 1 235 ? -7.727 -14.181 6.286 1.00 80.12 235 ALA A CA 1
ATOM 1803 C C . ALA A 1 235 ? -8.227 -12.843 5.720 1.00 80.12 235 ALA A C 1
ATOM 1805 O O . ALA A 1 235 ? -9.202 -12.306 6.232 1.00 80.12 235 ALA A O 1
ATOM 1806 N N . ALA A 1 236 ? -7.616 -12.329 4.647 1.00 77.50 236 ALA A N 1
ATOM 1807 C CA . ALA A 1 236 ? -8.053 -11.090 4.005 1.00 77.50 236 ALA A CA 1
ATOM 1808 C C . ALA A 1 236 ? -9.504 -11.163 3.496 1.00 77.50 236 ALA A C 1
ATOM 1810 O O . ALA A 1 236 ? -10.251 -10.214 3.722 1.00 77.50 236 ALA A O 1
ATOM 1811 N N . CYS A 1 237 ? -9.918 -12.283 2.891 1.00 85.00 237 CYS A N 1
ATOM 1812 C CA . CYS A 1 237 ? -11.318 -12.523 2.528 1.00 85.00 237 CYS A CA 1
ATOM 1813 C C . CYS A 1 237 ? -12.234 -12.524 3.756 1.00 85.00 237 CYS A C 1
ATOM 1815 O O . CYS A 1 237 ? -13.230 -11.809 3.773 1.00 85.00 237 CYS A O 1
ATOM 1817 N N . ASN A 1 238 ? -11.876 -13.243 4.823 1.00 88.38 238 ASN A N 1
ATOM 1818 C CA . ASN A 1 238 ? -12.696 -13.277 6.037 1.00 88.38 238 ASN A CA 1
ATOM 1819 C C . ASN A 1 238 ? -12.848 -11.889 6.674 1.00 88.38 238 ASN A C 1
ATOM 1821 O O . ASN A 1 238 ? -13.932 -11.553 7.137 1.00 88.38 238 ASN A O 1
ATOM 1825 N N . PHE A 1 239 ? -11.788 -11.071 6.688 1.00 87.25 239 PHE A N 1
ATOM 1826 C CA . PHE A 1 239 ? -11.863 -9.692 7.183 1.00 87.25 239 PHE A CA 1
ATOM 1827 C C . PHE A 1 239 ? -12.726 -8.796 6.290 1.00 87.25 239 PHE A C 1
ATOM 1829 O O . PHE A 1 239 ? -13.475 -7.982 6.822 1.00 87.25 239 PHE A O 1
ATOM 1836 N N . LEU A 1 240 ? -12.666 -8.967 4.967 1.00 85.69 240 LEU A N 1
ATOM 1837 C CA . LEU A 1 240 ? -13.529 -8.248 4.029 1.00 85.69 240 LEU A CA 1
ATOM 1838 C C . LEU A 1 240 ? -15.007 -8.599 4.255 1.00 85.69 240 LEU A C 1
ATOM 1840 O O . LEU A 1 240 ? -15.824 -7.705 4.457 1.00 85.69 240 LEU A O 1
ATOM 1844 N N . LEU A 1 241 ? -15.339 -9.892 4.302 1.00 90.06 241 LEU A N 1
ATOM 1845 C CA . LEU A 1 241 ? -16.703 -10.357 4.569 1.00 90.06 241 LEU A CA 1
ATOM 1846 C C . LEU A 1 241 ? -17.201 -9.880 5.938 1.00 90.06 241 LEU A C 1
ATOM 1848 O O . LEU A 1 241 ? -18.314 -9.377 6.053 1.00 90.06 241 LEU A O 1
ATOM 1852 N N . ALA A 1 242 ? -16.367 -9.985 6.976 1.00 91.12 242 ALA A N 1
ATOM 1853 C CA . ALA A 1 242 ? -16.729 -9.555 8.322 1.00 91.12 242 ALA A CA 1
ATOM 1854 C C . ALA A 1 242 ? -17.000 -8.046 8.409 1.00 91.12 242 ALA A C 1
ATOM 1856 O O . ALA A 1 242 ? -17.899 -7.637 9.141 1.00 91.12 242 ALA A O 1
ATOM 1857 N N . TYR A 1 243 ? -16.263 -7.225 7.655 1.00 88.69 243 TYR A N 1
ATOM 1858 C CA . TYR A 1 243 ? -16.539 -5.795 7.551 1.00 88.69 243 TYR A CA 1
ATOM 1859 C C . TYR A 1 243 ? -17.911 -5.521 6.924 1.00 88.69 243 TYR A C 1
ATOM 1861 O O . TYR A 1 243 ? -18.697 -4.771 7.497 1.00 88.69 243 TYR A O 1
ATOM 1869 N N . HIS A 1 244 ? -18.249 -6.182 5.816 1.00 86.25 244 HIS A N 1
ATOM 1870 C CA . HIS A 1 244 ? -19.558 -6.003 5.178 1.00 86.25 244 HIS A CA 1
ATOM 1871 C C . HIS A 1 244 ? -20.720 -6.533 6.010 1.00 86.25 244 HIS A C 1
ATOM 1873 O O . HIS A 1 244 ? -21.771 -5.900 6.069 1.00 86.25 244 HIS A O 1
ATOM 1879 N N . LEU A 1 245 ? -20.536 -7.654 6.706 1.00 90.38 245 LEU A N 1
ATOM 1880 C CA . LEU A 1 245 ? -21.526 -8.127 7.671 1.00 90.38 245 LEU A CA 1
ATOM 1881 C C . LEU A 1 245 ? -21.755 -7.085 8.771 1.00 90.38 245 LEU A C 1
ATOM 1883 O O . LEU A 1 245 ? -22.897 -6.850 9.144 1.00 90.38 245 LEU A O 1
ATOM 1887 N N . ALA A 1 246 ? -20.701 -6.406 9.233 1.00 90.19 246 ALA A N 1
ATOM 1888 C CA . ALA A 1 246 ? -20.835 -5.320 10.201 1.00 90.19 246 ALA A CA 1
ATOM 1889 C C . ALA A 1 246 ? -21.584 -4.101 9.639 1.00 90.19 246 ALA A C 1
ATOM 1891 O O . ALA A 1 246 ? -22.351 -3.481 10.367 1.00 90.19 246 ALA A O 1
ATOM 1892 N N . LEU A 1 247 ? -21.383 -3.758 8.359 1.00 86.62 247 LEU A N 1
ATOM 1893 C CA . LEU A 1 247 ? -22.138 -2.682 7.702 1.00 86.62 247 LEU A CA 1
ATOM 1894 C C . LEU A 1 247 ? -23.641 -2.979 7.629 1.00 86.62 247 LEU A C 1
ATOM 1896 O O . LEU A 1 247 ? -24.430 -2.042 7.666 1.00 86.62 247 LEU A O 1
ATOM 1900 N N . ASN A 1 248 ? -24.012 -4.260 7.582 1.00 87.75 248 ASN A N 1
ATOM 1901 C CA . ASN A 1 248 ? -25.392 -4.748 7.598 1.00 87.75 248 ASN A CA 1
ATOM 1902 C C . ASN A 1 248 ? -25.848 -5.196 9.001 1.00 87.75 248 ASN A C 1
ATOM 1904 O O . ASN A 1 248 ? -26.737 -6.033 9.115 1.00 87.75 248 ASN A O 1
ATOM 1908 N N . GLU A 1 249 ? -25.187 -4.721 10.062 1.00 90.62 249 GLU A N 1
ATOM 1909 C CA . GLU A 1 249 ? -25.519 -4.999 11.473 1.00 90.62 249 GLU A CA 1
ATOM 1910 C C . GLU A 1 249 ? -25.487 -6.487 11.889 1.00 90.62 249 GLU A C 1
ATOM 1912 O O . GLU A 1 249 ? -25.839 -6.859 13.008 1.00 90.62 249 GLU A O 1
ATOM 1917 N N . ARG A 1 250 ? -24.946 -7.369 11.042 1.00 93.12 250 ARG A N 1
ATOM 1918 C CA . ARG A 1 250 ? -24.751 -8.806 11.306 1.00 93.12 250 ARG A CA 1
ATOM 1919 C C . ARG A 1 250 ? -23.461 -9.053 12.094 1.00 93.12 250 ARG A C 1
ATOM 1921 O O . ARG A 1 250 ? -22.589 -9.835 11.699 1.00 93.12 250 ARG A O 1
ATOM 1928 N N . PHE A 1 251 ? -23.316 -8.378 13.236 1.00 93.75 251 PHE A N 1
ATOM 1929 C CA . PHE A 1 251 ? -22.069 -8.352 14.013 1.00 93.75 251 PHE A CA 1
ATOM 1930 C C . PHE A 1 251 ? -21.639 -9.729 14.535 1.00 93.75 251 PHE A C 1
ATOM 1932 O O . PHE A 1 251 ? -20.454 -10.061 14.503 1.00 93.75 251 PHE A O 1
ATOM 1939 N N . ALA A 1 252 ? -22.583 -10.558 14.991 1.00 93.88 252 ALA A N 1
ATOM 1940 C CA . ALA A 1 252 ? -22.279 -11.887 15.525 1.00 93.88 252 ALA A CA 1
ATOM 1941 C C . ALA A 1 252 ? -21.687 -12.822 14.460 1.00 93.88 252 ALA A C 1
ATOM 1943 O O . ALA A 1 252 ? -20.730 -13.552 14.729 1.00 93.88 252 ALA A O 1
ATOM 1944 N N . GLU A 1 253 ? -22.218 -12.773 13.241 1.00 93.56 253 GLU A N 1
ATOM 1945 C CA . GLU A 1 253 ? -21.723 -13.565 12.115 1.00 93.56 253 GLU A CA 1
ATOM 1946 C C . GLU A 1 253 ? -20.341 -13.088 11.670 1.00 93.56 253 GLU A C 1
ATOM 1948 O O . GLU A 1 253 ? -19.414 -13.894 11.558 1.00 93.56 253 GLU A O 1
ATOM 1953 N N . GLY A 1 254 ? -20.165 -11.769 11.530 1.00 92.38 254 GLY A N 1
ATOM 1954 C CA . GLY A 1 254 ? -18.865 -11.180 11.222 1.00 92.38 254 GLY A CA 1
ATOM 1955 C C . GLY A 1 254 ? -17.812 -11.522 12.279 1.00 92.38 254 GLY A C 1
ATOM 1956 O O . GLY A 1 254 ? -16.687 -11.883 11.935 1.00 92.38 254 GLY A O 1
ATOM 1957 N N . TYR A 1 255 ? -18.168 -11.496 13.568 1.00 95.94 255 TYR A N 1
ATOM 1958 C CA . TYR A 1 255 ? -17.250 -11.862 14.645 1.00 95.94 255 TYR A CA 1
ATOM 1959 C C . TYR A 1 255 ? -16.813 -13.329 14.556 1.00 95.94 255 TYR A C 1
ATOM 1961 O O . TYR A 1 255 ? -15.612 -13.606 14.615 1.00 95.94 255 TYR A O 1
ATOM 1969 N N . ARG A 1 256 ? -17.751 -14.266 14.344 1.00 95.00 256 ARG A N 1
ATOM 1970 C CA . ARG A 1 256 ? -17.443 -15.704 14.205 1.00 95.00 256 ARG A CA 1
ATOM 1971 C C . ARG A 1 256 ? -16.450 -15.981 13.075 1.00 95.00 256 ARG A C 1
ATOM 1973 O O . ARG A 1 256 ? -15.559 -16.808 13.256 1.00 95.00 256 ARG A O 1
ATOM 1980 N N . LEU A 1 257 ? -16.549 -15.263 11.953 1.00 91.12 257 LEU A N 1
ATOM 1981 C CA . LEU A 1 257 ? -15.642 -15.436 10.809 1.00 91.12 257 LEU A CA 1
ATOM 1982 C C . LEU A 1 257 ? -14.179 -15.120 11.134 1.00 91.12 257 LEU A C 1
ATOM 1984 O O . LEU A 1 257 ? -13.270 -15.748 10.585 1.00 91.12 257 LEU A O 1
ATOM 1988 N N . ILE A 1 258 ? -13.935 -14.138 12.004 1.00 92.31 258 ILE A N 1
ATOM 1989 C CA . ILE A 1 258 ? -12.581 -13.631 12.253 1.00 92.31 258 ILE A CA 1
ATOM 1990 C C . ILE A 1 258 ? -12.085 -13.854 13.675 1.00 92.31 258 ILE A C 1
ATOM 1992 O O . ILE A 1 258 ? -10.927 -13.535 13.924 1.00 92.31 258 ILE A O 1
ATOM 1996 N N . GLN A 1 259 ? -12.880 -14.378 14.613 1.00 92.44 259 GLN A N 1
ATOM 1997 C CA . GLN A 1 259 ? -12.503 -14.453 16.035 1.00 92.44 259 GLN A CA 1
ATOM 1998 C C . GLN A 1 259 ? -11.185 -15.209 16.281 1.00 92.44 259 GLN A C 1
ATOM 2000 O O . GLN A 1 259 ? -10.371 -14.779 17.099 1.00 92.44 259 GLN A O 1
ATOM 2005 N N . HIS A 1 260 ? -10.927 -16.269 15.510 1.00 87.62 260 HIS A N 1
ATOM 2006 C CA . HIS A 1 260 ? -9.722 -17.099 15.630 1.00 87.62 260 HIS A CA 1
ATOM 2007 C C . HIS A 1 260 ? -8.591 -16.693 14.681 1.00 87.62 260 HIS A C 1
ATOM 2009 O O . HIS A 1 260 ? -7.531 -17.314 14.697 1.00 87.62 260 HIS A O 1
ATOM 2015 N N . ALA A 1 261 ? -8.780 -15.666 13.846 1.00 84.06 261 ALA A N 1
ATOM 2016 C CA . ALA A 1 261 ? -7.721 -15.257 12.934 1.00 84.06 261 ALA A CA 1
ATOM 2017 C C . ALA A 1 261 ? -6.530 -14.671 13.717 1.00 84.06 261 ALA A C 1
ATOM 2019 O O . ALA A 1 261 ? -6.688 -13.926 14.691 1.00 84.06 261 ALA A O 1
ATOM 2020 N N . GLU A 1 262 ? -5.315 -14.968 13.287 1.00 82.00 262 GLU A N 1
ATOM 2021 C CA . GLU A 1 262 ? -4.135 -14.330 13.856 1.00 82.00 262 GLU A CA 1
ATOM 2022 C C . GLU A 1 262 ? -4.038 -12.897 13.314 1.00 82.00 262 GLU A C 1
ATOM 2024 O O . GLU A 1 262 ? -4.027 -12.688 12.100 1.00 82.00 262 GLU A O 1
ATOM 2029 N N . ILE A 1 263 ? -4.014 -11.894 14.202 1.00 78.38 263 ILE A N 1
ATOM 2030 C CA . ILE A 1 263 ? -3.834 -10.492 13.800 1.00 78.38 263 ILE A CA 1
ATOM 2031 C C . ILE A 1 263 ? -2.511 -9.978 14.364 1.00 78.38 263 ILE A C 1
ATOM 2033 O O . ILE A 1 263 ? -2.389 -9.835 15.586 1.00 78.38 263 ILE A O 1
ATOM 2037 N N . PRO A 1 264 ? -1.536 -9.633 13.504 1.00 71.44 264 PRO A N 1
ATOM 2038 C CA . PRO A 1 264 ? -0.314 -8.974 13.938 1.00 71.44 264 PRO A CA 1
ATOM 2039 C C . PRO A 1 264 ? -0.622 -7.691 14.713 1.00 71.44 264 PRO A C 1
ATOM 2041 O O . PRO A 1 264 ? -1.513 -6.928 14.342 1.00 71.44 264 PRO A O 1
ATOM 2044 N N . LYS A 1 265 ? 0.158 -7.389 15.760 1.00 70.06 265 LYS A N 1
ATOM 2045 C CA . LYS A 1 265 ? -0.049 -6.180 16.587 1.00 70.06 265 LYS A CA 1
ATOM 2046 C C . LYS A 1 265 ? -0.070 -4.884 15.764 1.00 70.06 265 LYS A C 1
ATOM 2048 O O . LYS A 1 265 ? -0.800 -3.965 16.137 1.00 70.06 265 LYS A O 1
ATOM 2053 N N . ALA A 1 266 ? 0.702 -4.853 14.675 1.00 68.00 266 ALA A N 1
ATOM 2054 C CA . ALA A 1 266 ? 0.822 -3.737 13.742 1.00 68.00 266 ALA A CA 1
ATOM 2055 C C . ALA A 1 266 ? -0.410 -3.532 12.840 1.00 68.00 266 ALA A C 1
ATOM 2057 O O . ALA A 1 266 ? -0.590 -2.441 12.314 1.00 68.00 266 ALA A O 1
ATOM 2058 N N . ASN A 1 267 ? -1.272 -4.540 12.669 1.00 70.62 267 ASN A N 1
ATOM 2059 C CA . ASN A 1 267 ? -2.475 -4.422 11.847 1.00 70.62 267 ASN A CA 1
ATOM 2060 C C . ASN A 1 267 ? -3.628 -3.867 12.697 1.00 70.62 267 ASN A C 1
ATOM 2062 O O . ASN A 1 267 ? -4.432 -4.611 13.262 1.00 70.62 267 ASN A O 1
ATOM 2066 N N . ILE A 1 268 ? -3.631 -2.544 12.869 1.00 79.88 268 ILE A N 1
ATOM 2067 C CA . ILE A 1 268 ? -4.548 -1.839 13.770 1.00 79.88 268 ILE A CA 1
ATOM 2068 C C . ILE A 1 268 ? -5.995 -1.940 13.269 1.00 79.88 268 ILE A C 1
ATOM 2070 O O . ILE A 1 268 ? -6.877 -2.205 14.084 1.00 79.88 268 ILE A O 1
ATOM 2074 N N . ASP A 1 269 ? -6.221 -1.834 11.958 1.00 79.44 269 ASP A N 1
ATOM 2075 C CA . ASP A 1 269 ? -7.548 -1.905 11.333 1.00 79.44 269 ASP A CA 1
ATOM 2076 C C . ASP A 1 269 ? -8.262 -3.221 11.630 1.00 79.44 269 ASP A C 1
ATOM 2078 O O . ASP A 1 269 ? -9.365 -3.230 12.172 1.00 79.44 269 ASP A O 1
ATOM 2082 N N . ASN A 1 270 ? -7.602 -4.357 11.390 1.00 84.12 270 ASN A N 1
ATOM 2083 C CA . ASN A 1 270 ? -8.210 -5.663 11.649 1.00 84.12 270 ASN A CA 1
ATOM 2084 C C . ASN A 1 270 ? -8.485 -5.882 13.145 1.00 84.12 270 ASN A C 1
ATOM 2086 O O . ASN A 1 270 ? -9.433 -6.581 13.516 1.00 84.12 270 ASN A O 1
ATOM 2090 N N . ARG A 1 271 ? -7.670 -5.282 14.027 1.00 87.25 271 ARG A N 1
ATOM 2091 C CA . ARG A 1 271 ? -7.897 -5.323 15.481 1.00 87.25 271 ARG A CA 1
ATOM 2092 C C . ARG A 1 271 ? -9.096 -4.473 15.881 1.00 87.25 271 ARG A C 1
ATOM 2094 O O . ARG A 1 271 ? -9.876 -4.924 16.720 1.00 87.25 271 ARG A O 1
ATOM 2101 N N . LEU A 1 272 ? -9.231 -3.279 15.304 1.00 90.12 272 LEU A N 1
ATOM 2102 C CA . LEU A 1 272 ? -10.382 -2.408 15.515 1.00 90.12 272 LEU A CA 1
ATOM 2103 C C . LEU A 1 272 ? -11.657 -3.089 15.015 1.00 90.12 272 LEU A C 1
ATOM 2105 O O . LEU A 1 272 ? -12.619 -3.180 15.770 1.00 90.12 272 LEU A O 1
ATOM 2109 N N . LEU A 1 273 ? -11.634 -3.648 13.804 1.00 92.00 273 LEU A N 1
ATOM 2110 C CA . LEU A 1 273 ? -12.757 -4.376 13.221 1.00 92.00 273 LEU A CA 1
ATOM 2111 C C . LEU A 1 273 ? -13.186 -5.557 14.099 1.00 92.00 273 LEU A C 1
ATOM 2113 O O . LEU A 1 273 ? -14.358 -5.653 14.455 1.00 92.00 273 LEU A O 1
ATOM 2117 N N . ARG A 1 274 ? -12.248 -6.414 14.539 1.00 94.50 274 ARG A N 1
ATOM 2118 C CA . ARG A 1 274 ? -12.578 -7.525 15.450 1.00 94.50 274 ARG A CA 1
ATOM 2119 C C . ARG A 1 274 ? -13.208 -7.040 16.746 1.00 94.50 274 ARG A C 1
ATOM 2121 O O . ARG A 1 274 ? -14.169 -7.644 17.207 1.00 94.50 274 ARG A O 1
ATOM 2128 N N . LEU A 1 275 ? -12.651 -5.998 17.360 1.00 94.88 275 LEU A N 1
ATOM 2129 C CA . LEU A 1 275 ? -13.182 -5.479 18.616 1.00 94.88 275 LEU A CA 1
ATOM 2130 C C . LEU A 1 275 ? -14.568 -4.852 18.429 1.00 94.88 275 LEU A C 1
ATOM 2132 O O . LEU A 1 275 ? -15.427 -5.039 19.281 1.00 94.88 275 LEU A O 1
ATOM 2136 N N . THR A 1 276 ? -14.780 -4.156 17.315 1.00 94.50 276 THR A N 1
ATOM 2137 C CA . THR A 1 276 ? -16.064 -3.547 16.950 1.00 94.50 276 THR A CA 1
ATOM 2138 C C . THR A 1 276 ? -17.131 -4.620 16.761 1.00 94.50 276 THR A C 1
ATOM 2140 O O . THR A 1 276 ? -18.174 -4.561 17.401 1.00 94.50 276 THR A O 1
ATOM 2143 N N . LEU A 1 277 ? -16.820 -5.668 15.994 1.00 96.25 277 LEU A N 1
ATOM 2144 C CA . LEU A 1 277 ? -17.675 -6.845 15.828 1.00 96.25 277 LEU A CA 1
ATOM 2145 C C . LEU A 1 277 ? -17.953 -7.558 17.158 1.00 96.25 277 LEU A C 1
ATOM 2147 O O . LEU A 1 277 ? -19.086 -7.934 17.423 1.00 96.25 277 LEU A O 1
ATOM 2151 N N . ALA A 1 278 ? -16.944 -7.714 18.022 1.00 95.75 278 ALA A N 1
ATOM 2152 C CA . ALA A 1 278 ? -17.115 -8.351 19.327 1.00 95.75 278 ALA A CA 1
ATOM 2153 C C . ALA A 1 278 ? -18.062 -7.563 20.244 1.00 95.75 278 ALA A C 1
ATOM 2155 O O . ALA A 1 278 ? -18.847 -8.172 20.964 1.00 95.75 278 ALA A O 1
ATOM 2156 N N . VAL A 1 279 ? -17.979 -6.228 20.236 1.00 95.25 279 VAL A N 1
ATOM 2157 C CA . VAL A 1 279 ? -18.890 -5.373 21.010 1.00 95.25 279 VAL A CA 1
ATOM 2158 C C . VAL A 1 279 ? -20.291 -5.397 20.411 1.00 95.25 279 VAL A C 1
ATOM 2160 O O . VAL A 1 279 ? -21.233 -5.662 21.148 1.00 95.25 279 VAL A O 1
ATOM 2163 N N . GLY A 1 280 ? -20.429 -5.222 19.093 1.00 93.00 280 GLY A N 1
ATOM 2164 C CA . GLY A 1 280 ? -21.732 -5.289 18.420 1.00 93.00 280 GLY A CA 1
ATOM 2165 C C . GLY A 1 280 ? -22.420 -6.654 18.558 1.00 93.00 280 GLY A C 1
ATOM 2166 O O . GLY A 1 280 ? -23.637 -6.740 18.539 1.00 93.00 280 GLY A O 1
ATOM 2167 N N . ALA A 1 281 ? -21.652 -7.731 18.755 1.00 94.50 281 ALA A N 1
ATOM 2168 C CA . ALA A 1 281 ? -22.164 -9.078 19.013 1.00 94.50 281 ALA A CA 1
ATOM 2169 C C . ALA A 1 281 ? -22.403 -9.399 20.506 1.00 94.50 281 ALA A C 1
ATOM 2171 O O . ALA A 1 281 ? -22.668 -10.558 20.839 1.00 94.50 281 ALA A O 1
ATOM 2172 N N . GLY A 1 282 ? -22.198 -8.442 21.419 1.00 92.50 282 GLY A N 1
ATOM 2173 C CA . GLY A 1 282 ? -22.311 -8.651 22.871 1.00 92.50 282 GLY A CA 1
ATOM 2174 C C . GLY A 1 282 ? -21.230 -9.553 23.488 1.00 92.50 282 GLY A C 1
ATOM 2175 O O . GLY A 1 282 ? -21.302 -9.905 24.661 1.00 92.50 282 GLY A O 1
ATOM 2176 N N . GLN A 1 283 ? -20.196 -9.926 22.730 1.00 94.12 283 GLN A N 1
ATOM 2177 C CA . GLN A 1 283 ? -19.100 -10.803 23.174 1.00 94.12 283 GLN A CA 1
ATOM 2178 C C . GLN A 1 283 ? -17.994 -10.044 23.928 1.00 94.12 283 GLN A C 1
ATOM 2180 O O . GLN A 1 283 ? -17.111 -10.641 24.550 1.00 94.12 283 GLN A O 1
ATOM 2185 N N . ALA A 1 284 ? -18.002 -8.712 23.863 1.00 92.88 284 ALA A N 1
ATOM 2186 C CA . ALA A 1 284 ? -17.089 -7.848 24.594 1.00 92.88 284 ALA A CA 1
ATOM 2187 C C . ALA A 1 284 ? -17.823 -6.613 25.139 1.00 92.88 284 ALA A C 1
ATOM 2189 O O . ALA A 1 284 ? -18.694 -6.073 24.466 1.00 92.88 284 ALA A O 1
ATOM 2190 N N . PRO A 1 285 ? -17.437 -6.096 26.320 1.00 91.75 285 PRO A N 1
ATOM 2191 C CA . PRO A 1 285 ? -18.075 -4.908 26.871 1.00 91.75 285 PRO A CA 1
ATOM 2192 C C . PRO A 1 285 ? -17.717 -3.644 26.060 1.00 91.75 285 PRO A C 1
ATOM 2194 O O . PRO A 1 285 ? -16.532 -3.460 25.734 1.00 91.75 285 PRO A O 1
ATOM 2197 N N . PRO A 1 286 ? -18.658 -2.698 25.858 1.00 92.00 286 PRO A N 1
ATOM 2198 C CA . PRO A 1 286 ? -18.429 -1.445 25.120 1.00 92.00 286 PRO A CA 1
ATOM 2199 C C . PRO A 1 286 ? -17.248 -0.617 25.647 1.00 92.00 286 PRO A C 1
ATOM 2201 O O . PRO A 1 286 ? -16.522 0.042 24.899 1.00 92.00 286 PRO A O 1
ATOM 2204 N N . LYS A 1 287 ? -16.964 -0.703 26.956 1.00 90.94 287 LYS A N 1
ATOM 2205 C CA . LYS A 1 287 ? -15.799 -0.057 27.589 1.00 90.94 287 LYS A CA 1
ATOM 2206 C C . LYS A 1 287 ? -14.464 -0.456 26.938 1.00 90.94 287 LYS A C 1
ATOM 2208 O O . LYS A 1 287 ? -13.538 0.358 26.922 1.00 90.94 287 LYS A O 1
ATOM 2213 N N . LYS A 1 288 ? -14.336 -1.676 26.393 1.00 92.50 288 LYS A N 1
ATOM 2214 C CA . LYS A 1 288 ? -13.116 -2.108 25.686 1.00 92.50 288 LYS A CA 1
ATOM 2215 C C . LYS A 1 288 ? -12.933 -1.356 24.368 1.00 92.50 288 LYS A C 1
ATOM 2217 O O . LYS A 1 288 ? -11.813 -0.913 24.110 1.00 92.50 288 LYS A O 1
ATOM 2222 N N . LEU A 1 289 ? -13.999 -1.177 23.584 1.00 92.00 289 LEU A N 1
ATOM 2223 C CA . LEU A 1 289 ? -13.964 -0.415 22.332 1.00 92.00 289 LEU A CA 1
ATOM 2224 C C . LEU A 1 289 ? -13.665 1.062 22.602 1.00 92.00 289 LEU A C 1
ATOM 2226 O O . LEU A 1 289 ? -12.694 1.580 22.058 1.00 92.00 289 LEU A O 1
ATOM 2230 N N . ARG A 1 290 ? -14.333 1.679 23.585 1.00 90.12 290 ARG A N 1
ATOM 2231 C CA . ARG A 1 290 ? -14.028 3.054 24.030 1.00 90.12 290 ARG A CA 1
ATOM 2232 C C . ARG A 1 290 ? -12.571 3.229 24.469 1.00 90.12 290 ARG A C 1
ATOM 2234 O O . ARG A 1 290 ? -11.907 4.200 24.109 1.00 90.12 290 ARG A O 1
ATOM 2241 N N . LYS A 1 291 ? -12.016 2.267 25.219 1.00 90.50 291 LYS A N 1
ATOM 2242 C CA . LYS A 1 291 ? -10.590 2.287 25.598 1.00 90.50 291 LYS A CA 1
ATOM 2243 C C . LYS A 1 291 ? -9.670 2.148 24.382 1.00 90.50 291 LYS A C 1
ATOM 2245 O O . LYS A 1 291 ? -8.561 2.672 24.419 1.00 90.50 291 LYS A O 1
ATOM 2250 N N . PHE A 1 292 ? -10.083 1.427 23.341 1.00 87.81 292 PHE A N 1
ATOM 2251 C CA . PHE A 1 292 ? -9.325 1.318 22.096 1.00 87.81 292 PHE A CA 1
ATOM 2252 C C . PHE A 1 292 ? -9.368 2.624 21.296 1.00 87.81 292 PHE A C 1
ATOM 2254 O O . PHE A 1 292 ? -8.309 3.080 20.876 1.00 87.81 292 PHE A O 1
ATOM 2261 N N . GLN A 1 293 ? -10.540 3.255 21.173 1.00 85.50 293 GLN A N 1
ATOM 2262 C CA . GLN A 1 293 ? -10.739 4.539 20.482 1.00 85.50 293 GLN A CA 1
ATOM 2263 C C . GLN A 1 293 ? -9.880 5.669 21.080 1.00 85.50 293 GLN A C 1
ATOM 2265 O O . GLN A 1 293 ? -9.368 6.522 20.365 1.00 85.50 293 GLN A O 1
ATOM 2270 N N . LYS A 1 294 ? -9.619 5.628 22.393 1.00 84.56 294 LYS A N 1
ATOM 2271 C CA . LYS A 1 294 ? -8.728 6.583 23.082 1.00 84.56 294 LYS A CA 1
ATOM 2272 C C . LYS A 1 294 ? -7.226 6.361 22.833 1.00 84.56 294 LYS A C 1
ATOM 2274 O O . LYS A 1 294 ? -6.412 7.158 23.293 1.00 84.56 294 LYS A O 1
ATOM 2279 N N . ARG A 1 295 ? -6.815 5.273 22.170 1.00 82.88 295 ARG A N 1
ATOM 2280 C CA . ARG A 1 295 ? -5.389 4.988 21.917 1.00 82.88 295 ARG A CA 1
ATOM 2281 C C . ARG A 1 295 ? -4.865 5.852 20.779 1.00 82.88 295 ARG A C 1
ATOM 2283 O O . ARG A 1 295 ? -5.550 6.033 19.781 1.00 82.88 295 ARG A O 1
ATOM 2290 N N . ALA A 1 296 ? -3.592 6.242 20.853 1.00 71.25 296 ALA A N 1
ATOM 2291 C CA . ALA A 1 296 ? -2.911 6.924 19.748 1.00 71.25 296 ALA A CA 1
ATOM 2292 C C . ALA A 1 296 ? -3.010 6.134 18.430 1.00 71.25 296 ALA A C 1
ATOM 2294 O O . ALA A 1 296 ? -3.216 6.717 17.372 1.00 71.25 296 ALA A O 1
ATOM 2295 N N . SER A 1 297 ? -2.962 4.798 18.510 1.00 69.06 297 SER A N 1
ATOM 2296 C CA . SER A 1 297 ? -3.082 3.907 17.353 1.00 69.06 297 SER A CA 1
ATOM 2297 C C . SER A 1 297 ? -4.414 4.030 16.603 1.00 69.06 297 SER A C 1
ATOM 2299 O O . SER A 1 297 ? -4.443 3.786 15.405 1.00 69.06 297 SER A O 1
ATOM 2301 N N . TYR A 1 298 ? -5.510 4.393 17.281 1.00 68.88 298 TYR A N 1
ATOM 2302 C CA . TYR A 1 298 ? -6.835 4.518 16.657 1.00 68.88 298 TYR A CA 1
ATOM 2303 C C . TYR A 1 298 ? -6.866 5.591 15.565 1.00 68.88 298 TYR A C 1
ATOM 2305 O O . TYR A 1 298 ? -7.563 5.435 14.568 1.00 68.88 298 TYR A O 1
ATOM 2313 N N . ARG A 1 299 ? -6.049 6.644 15.701 1.00 68.56 299 ARG A N 1
ATOM 2314 C CA . ARG A 1 299 ? -5.970 7.740 14.722 1.00 68.56 299 ARG A CA 1
ATOM 2315 C C . ARG A 1 299 ? -5.574 7.256 13.326 1.00 68.56 299 ARG A C 1
ATOM 2317 O O . ARG A 1 299 ? -6.063 7.801 12.345 1.00 68.56 299 ARG A O 1
ATOM 2324 N N . TYR A 1 300 ? -4.760 6.203 13.261 1.00 67.88 300 TYR A N 1
ATOM 2325 C CA . TYR A 1 300 ? -4.276 5.600 12.018 1.00 67.88 300 TYR A CA 1
ATOM 2326 C C . TYR A 1 300 ? -5.221 4.546 11.434 1.00 67.88 300 TYR A C 1
ATOM 2328 O O . TYR A 1 300 ? -4.861 3.906 10.452 1.00 67.88 300 TYR A O 1
ATOM 2336 N N . SER A 1 301 ? -6.383 4.312 12.053 1.00 67.62 301 SER A N 1
ATOM 2337 C CA . SER A 1 301 ? -7.361 3.369 11.509 1.00 67.62 301 SER A CA 1
ATOM 2338 C C . SER A 1 301 ? -8.137 3.992 10.350 1.00 67.62 301 SER A C 1
ATOM 2340 O O . SER A 1 301 ? -8.385 5.205 10.347 1.00 67.62 301 SER A O 1
ATOM 2342 N N . ALA A 1 302 ? -8.551 3.164 9.392 1.00 70.56 302 ALA A N 1
ATOM 2343 C CA . ALA A 1 302 ? -9.366 3.589 8.257 1.00 70.56 302 ALA A CA 1
ATOM 2344 C C . ALA A 1 302 ? -10.635 4.323 8.726 1.00 70.56 302 ALA A C 1
ATOM 2346 O O . ALA A 1 302 ? -11.301 3.881 9.664 1.00 70.56 302 ALA A O 1
ATOM 2347 N N . THR A 1 303 ? -10.983 5.440 8.074 1.00 73.44 303 THR A N 1
ATOM 2348 C CA . THR A 1 303 ? -12.148 6.274 8.438 1.00 73.44 303 THR A CA 1
ATOM 2349 C C . THR A 1 303 ? -13.430 5.460 8.522 1.00 73.44 303 THR A C 1
ATOM 2351 O O . THR A 1 303 ? -14.080 5.465 9.558 1.00 73.44 303 THR A O 1
ATOM 2354 N N . SER A 1 304 ? -13.689 4.620 7.525 1.00 76.94 304 SER A N 1
ATOM 2355 C CA . SER A 1 304 ? -14.883 3.778 7.481 1.00 76.94 304 SER A CA 1
ATOM 2356 C C . SER A 1 304 ? -14.994 2.766 8.639 1.00 76.94 304 SER A C 1
ATOM 2358 O O . SER A 1 304 ? -16.097 2.364 9.014 1.00 76.94 304 SER A O 1
ATOM 2360 N N . LEU A 1 305 ? -13.869 2.365 9.246 1.00 80.69 305 LEU A N 1
ATOM 2361 C CA . LEU A 1 305 ? -13.844 1.530 10.453 1.00 80.69 305 LEU A CA 1
ATOM 2362 C C . LEU A 1 305 ? -14.023 2.346 11.733 1.00 80.69 305 LEU A C 1
ATOM 2364 O O . LEU A 1 305 ? -14.602 1.836 12.692 1.00 80.69 305 LEU A O 1
ATOM 2368 N N . LYS A 1 306 ? -13.533 3.589 11.762 1.00 83.81 306 LYS A N 1
ATOM 2369 C CA . LYS A 1 306 ? -13.779 4.520 12.871 1.00 83.81 306 LYS A CA 1
ATOM 2370 C C . LYS A 1 306 ? -15.267 4.858 12.952 1.00 83.81 306 LYS A C 1
ATOM 2372 O O . LYS A 1 306 ? -15.852 4.683 14.015 1.00 83.81 306 LYS A O 1
ATOM 2377 N N . ASP A 1 307 ? -15.890 5.172 11.819 1.00 84.00 307 ASP A N 1
ATOM 2378 C CA . ASP A 1 307 ? -17.325 5.470 11.728 1.00 84.00 307 ASP A CA 1
ATOM 2379 C C . ASP A 1 307 ? -18.175 4.268 12.171 1.00 84.00 307 ASP A C 1
ATOM 2381 O O . ASP A 1 307 ? -19.160 4.400 12.896 1.00 84.00 307 ASP A O 1
ATOM 2385 N N . LEU A 1 308 ? -17.781 3.052 11.777 1.00 88.50 308 LEU A N 1
ATOM 2386 C CA . LEU A 1 308 ? -18.419 1.820 12.247 1.00 88.50 308 LEU A CA 1
ATOM 2387 C C . LEU A 1 308 ? -18.253 1.627 13.765 1.00 88.50 308 LEU A C 1
ATOM 2389 O O . LEU A 1 308 ? -19.214 1.291 14.452 1.00 88.50 308 LEU A O 1
ATOM 2393 N N . ALA A 1 309 ? -17.050 1.844 14.299 1.00 89.94 309 ALA A N 1
ATOM 2394 C CA . ALA A 1 309 ? -16.781 1.725 15.730 1.00 89.94 309 ALA A CA 1
ATOM 2395 C C . ALA A 1 309 ? -17.546 2.765 16.560 1.00 89.94 309 ALA A C 1
ATOM 2397 O O . ALA A 1 309 ? -17.979 2.468 17.671 1.00 89.94 309 ALA A O 1
ATOM 2398 N N . GLU A 1 310 ? -17.717 3.976 16.038 1.00 89.56 310 GLU A N 1
ATOM 2399 C CA . GLU A 1 310 ? -18.498 5.042 16.664 1.00 89.56 310 GLU A CA 1
ATOM 2400 C C . GLU A 1 310 ? -19.988 4.708 16.681 1.00 89.56 310 GLU A C 1
ATOM 2402 O O . GLU A 1 310 ? -20.595 4.794 17.747 1.00 89.56 310 GLU A O 1
ATOM 2407 N N . ARG A 1 311 ? -20.542 4.204 15.568 1.00 89.25 311 ARG A N 1
ATOM 2408 C CA . ARG A 1 311 ? -21.927 3.704 15.517 1.00 89.25 311 ARG A CA 1
ATOM 2409 C C . ARG A 1 311 ? -22.192 2.627 16.567 1.00 89.25 311 ARG A C 1
ATOM 2411 O O . ARG A 1 311 ? -23.147 2.735 17.327 1.00 89.25 311 ARG A O 1
ATOM 2418 N N . VAL A 1 312 ? -21.318 1.624 16.662 1.00 89.94 312 VAL A N 1
ATOM 2419 C CA . VAL A 1 312 ? -21.469 0.526 17.634 1.00 89.94 312 VAL A CA 1
ATOM 2420 C C . VAL A 1 312 ? -21.290 1.008 19.079 1.00 89.94 312 VAL A C 1
ATOM 2422 O O . VAL A 1 312 ? -22.019 0.573 19.967 1.00 89.94 312 VAL A O 1
ATOM 2425 N N . SER A 1 313 ? -20.336 1.909 19.338 1.00 84.81 313 SER A N 1
ATOM 2426 C CA . SER A 1 313 ? -20.142 2.488 20.675 1.00 84.81 313 SER A CA 1
ATOM 2427 C C . SER A 1 313 ? -21.322 3.359 21.117 1.00 84.81 313 SER A C 1
ATOM 2429 O O . SER A 1 313 ? -21.636 3.340 22.303 1.00 84.81 313 SER A O 1
ATOM 2431 N N . GLY A 1 314 ? -21.937 4.114 20.198 1.00 75.38 314 GLY A N 1
ATOM 2432 C CA . GLY A 1 314 ? -23.085 4.983 20.476 1.00 75.38 314 GLY A CA 1
ATOM 2433 C C . GLY A 1 314 ? -24.395 4.214 20.646 1.00 75.38 314 GLY A C 1
ATOM 2434 O O . GLY A 1 314 ? -25.154 4.507 21.561 1.00 75.38 314 GLY A O 1
ATOM 2435 N N . ALA A 1 315 ? -24.630 3.170 19.841 1.00 63.62 315 ALA A N 1
ATOM 2436 C CA . ALA A 1 315 ? -25.792 2.293 20.007 1.00 63.62 315 ALA A CA 1
ATOM 2437 C C . ALA A 1 315 ? -25.817 1.642 21.403 1.00 63.62 315 ALA A C 1
ATOM 2439 O O . ALA A 1 315 ? -26.854 1.626 22.056 1.00 63.62 315 ALA A O 1
ATOM 2440 N N . ALA A 1 316 ? -24.652 1.229 21.912 1.00 58.72 316 ALA A N 1
ATOM 2441 C CA . ALA A 1 316 ? -24.499 0.624 23.236 1.00 58.72 316 ALA A CA 1
ATOM 2442 C C . ALA A 1 316 ? -24.661 1.591 24.436 1.00 58.72 316 ALA A C 1
ATOM 2444 O O . ALA A 1 316 ? -24.392 1.187 25.567 1.00 58.72 316 ALA A O 1
ATOM 2445 N N . GLU A 1 317 ? -25.011 2.865 24.212 1.00 53.72 317 GLU A N 1
ATOM 2446 C CA . GLU A 1 317 ? -25.429 3.820 25.259 1.00 53.72 317 GLU A CA 1
ATOM 2447 C C . GLU A 1 317 ? -26.962 3.946 25.366 1.00 53.72 317 GLU A C 1
ATOM 2449 O O . GLU A 1 317 ? -27.449 4.593 26.291 1.00 53.72 317 GLU A O 1
ATOM 2454 N N . SER A 1 318 ? -27.700 3.329 24.436 1.00 46.38 318 SER A N 1
ATOM 2455 C CA . SER A 1 318 ? -29.169 3.397 24.323 1.00 46.38 318 SER A CA 1
ATOM 2456 C C . SER A 1 318 ? -29.892 2.224 24.998 1.00 46.38 318 SER A C 1
ATOM 2458 O O . SER A 1 318 ? -31.105 2.300 25.180 1.00 46.38 318 SER A O 1
ATOM 2460 N N . ASP A 1 319 ? -29.143 1.170 25.336 1.00 41.53 319 ASP A N 1
ATOM 2461 C CA . ASP A 1 319 ? -29.574 -0.048 26.038 1.00 41.53 319 ASP A CA 1
ATOM 2462 C C . ASP A 1 319 ? -29.024 -0.059 27.475 1.00 41.53 319 ASP A C 1
ATOM 2464 O O . ASP A 1 319 ? -29.747 -0.519 28.390 1.00 41.53 319 ASP A O 1
#

pLDDT: mean 75.77, std 14.18, range [32.62, 96.25]

Radius of gyration: 23.46 Å; chains: 1; bounding box: 58×65×51 Å

Foldseek 3Di:
DQDDQVVLVVLQVVLVVCLVQPVPSSLVSLVVSLVNDPDPVVNVVSLVVNLVSCLVVVVLLVNLVVCVDPVNVVVSLVSLCVVQVHDSVLSVVLSVQLVVCLVVLEHDPVLLVSLQVDDGDPVSLVSSLSNSVVSNRPPSVPSNHPPPPPPLVSLLVVLVVLLVCLVVVVPDLVVSVVSLVVCCPPCVVSLVVDLASVLSSLCSQLVSCVVVVNLPSNVVSLVPRDPPYDPVSNQSSLLSSLLSCLVVLVLLVSLVSNVPPDDDPPNLQSVLSNVLSCLSNVNDPLVVLVVSCPDSSVSPYDPSSVVSSVVSSVVNVVD

Organism: Turneriella parva (strain ATCC BAA-1111 / DSM 21527 / NCTC 11395 / H) (NCBI:txid869212)